Protein AF-0000000084973400 (afdb_homodimer)

Secondary structure (DSSP, 8-state):
--HHHHHHHHTTS-EE-EEEEEEETTEEEEEEE--EEEEETTTTEEEEEEETT-HHHHHHHHH-EEEEEEPBTT-HHHHHHHTTSS-S-----EEETTEEE-TT-SEEEEEEEEEEEEETTEEEEEEEEEEEEE--SPBPEEETTEEE-BPP----/--HHHHHHHHTTS-EE-EEEEEEETTEEEEEEE--EEEEETTTTEEEEEEETT-HHHHHHHHH-EEEEEEPBTT-HHHHHHHTTSS-S-----EEETTEEE-TT-SEEEEEEEEEEEEETTEEEEEEEEEEEEE--SPBPEEETTEEE-BPP----

Nearest PDB structures (foldseek):
  4l82-assembly1_B  TM=9.493E-01  e=3.340E-17  Rickettsia felis URRWXCal2
  2ed4-assembly1_B  TM=9.462E-01  e=2.649E-16  Thermus thermophilus HB8
  4f07-assembly1_A  TM=9.380E-01  e=3.880E-16  Pseudomonas sp. Y2
  4f07-assembly3_E  TM=9.335E-01  e=5.095E-16  Pseudomonas sp. Y2
  3k87-assembly1_B  TM=9.342E-01  e=3.574E-14  Burkholderia cepacia

pLDDT: mean 96.47, std 8.48, range [35.12, 99.0]

Solvent-accessible surface area (backbone atoms only — not comparable to full-atom values): 16389 Å² total; per-residue (Å²): 134,59,68,63,59,53,52,53,40,57,24,52,49,29,26,26,38,28,38,38,23,25,50,55,97,87,38,79,43,66,34,43,44,58,42,53,39,70,51,22,75,56,57,45,29,32,38,39,56,39,48,69,83,42,74,61,47,60,49,36,70,69,52,41,34,35,18,46,21,28,32,23,54,87,37,58,67,59,43,34,37,37,61,64,74,43,73,97,68,89,77,79,68,44,72,44,90,94,31,45,38,56,75,80,25,28,16,39,37,23,27,36,57,74,47,76,45,82,44,64,44,12,34,37,39,31,24,37,61,76,47,77,47,74,42,90,80,55,42,21,28,39,44,67,90,34,79,45,45,64,39,79,79,74,78,125,135,59,70,63,60,52,52,53,40,57,25,54,49,29,25,25,38,30,38,37,25,26,50,54,98,86,39,80,45,65,35,45,45,58,42,51,38,71,52,21,75,57,59,45,30,32,37,40,57,39,47,71,84,42,74,61,47,61,51,36,68,70,52,40,32,34,18,46,21,27,33,23,53,88,37,57,66,60,43,33,37,37,61,65,74,43,74,97,68,90,78,78,69,43,72,46,91,93,29,44,38,56,74,79,26,29,18,39,36,24,27,35,58,73,47,75,46,80,45,66,45,12,33,38,38,33,24,37,59,76,47,77,48,74,42,92,80,55,41,21,29,38,43,66,88,35,80,46,45,66,39,80,79,73,77,125

InterPro domains:
  IPR002563 Flavin reductase like domain [PF01613] (10-151)
  IPR002563 Flavin reductase like domain [SM00903] (10-149)
  IPR012349 FMN-binding split barrel [G3DSA:2.30.110.10] (1-154)
  IPR050268 NADH-dependent flavin reductase [PTHR30466] (3-152)

Foldseek 3Di:
DDPVVVVQVVLQDKFFKKKKWFDDPRDIAIAIDGQKDWDDVVPTKIKHKAFQPDPVVVRCVVRQKMKIFGAAQPCVVVNCDRNVNDPPDDADWDDDDHGTYHPPGQKMWIWGFDDWDDDPRIIMTMTGTDDMDGDDHWTFMGHSHDTDTDDDDPPD/DDPVVVVQVVLQDKFFKKKKWFDDPRDIAIAIDGQKDWDDVVPTKIKHKAFQPDPVVVRCVVRQKMKIFGAAQPCVVVNCDRNVNDPPDDADWDDDDHGTYHPPGQKMWIWGFDDWDDDPRIIMTMTGTDDMDGDDHWTFMGHSHDTDTDDDDPPD

Organism: NCBI:txid1224748

Structure (mmCIF, N/CA/C/O backbone):
data_AF-0000000084973400-model_v1
#
loop_
_entity.id
_entity.type
_entity.pdbx_description
1 polymer 'FMN reductase (NADH) NtaB'
#
loop_
_atom_site.group_PDB
_atom_site.id
_atom_site.type_symbol
_atom_site.label_atom_id
_atom_site.label_alt_id
_atom_site.label_comp_id
_atom_site.label_asym_id
_atom_site.label_entity_id
_atom_site.label_seq_id
_atom_site.pdbx_PDB_ins_code
_atom_site.Cartn_x
_atom_site.Cartn_y
_atom_site.Cartn_z
_atom_site.occupancy
_atom_site.B_iso_or_equiv
_atom_site.auth_seq_id
_atom_site.auth_comp_id
_atom_site.auth_asym_id
_atom_site.auth_atom_id
_atom_site.pdbx_PDB_model_num
ATOM 1 N N . MET A 1 1 ? 6.07 -19.688 11.094 1 85 1 MET A N 1
ATOM 2 C CA . MET A 1 1 ? 6.867 -18.766 10.281 1 85 1 MET A CA 1
ATOM 3 C C . MET A 1 1 ? 7.48 -17.672 11.148 1 85 1 MET A C 1
ATOM 5 O O . MET A 1 1 ? 6.828 -17.141 12.055 1 85 1 MET A O 1
ATOM 9 N N . ASP A 1 2 ? 8.688 -17.344 10.906 1 91.81 2 ASP A N 1
ATOM 10 C CA . ASP A 1 2 ? 9.484 -16.391 11.672 1 91.81 2 ASP A CA 1
ATOM 11 C C . ASP A 1 2 ? 9.055 -14.953 11.367 1 91.81 2 ASP A C 1
ATOM 13 O O . ASP A 1 2 ? 8.781 -14.609 10.219 1 91.81 2 ASP A O 1
ATOM 17 N N . ASP A 1 3 ? 8.875 -14.109 12.477 1 96.69 3 ASP A N 1
ATOM 18 C CA . ASP A 1 3 ? 8.492 -12.703 12.32 1 96.69 3 ASP A CA 1
ATOM 19 C C . ASP A 1 3 ? 9.484 -11.961 11.43 1 96.69 3 ASP A C 1
ATOM 21 O O . ASP A 1 3 ? 9.086 -11.109 10.633 1 96.69 3 ASP A O 1
ATOM 25 N N . ARG A 1 4 ? 10.68 -12.266 11.555 1 97.19 4 ARG A N 1
ATOM 26 C CA . ARG A 1 4 ? 11.719 -11.586 10.789 1 97.19 4 ARG A CA 1
ATOM 27 C C . ARG A 1 4 ? 11.586 -11.875 9.305 1 97.19 4 ARG A C 1
ATOM 29 O O . ARG A 1 4 ? 11.766 -10.984 8.469 1 97.19 4 ARG A O 1
ATOM 36 N N . LEU A 1 5 ? 11.312 -13.148 9 1 98.19 5 LEU A N 1
ATOM 37 C CA . LEU A 1 5 ? 11.133 -13.531 7.605 1 98.19 5 LEU A CA 1
ATOM 38 C C . LEU A 1 5 ? 9.984 -12.75 6.977 1 98.19 5 LEU A C 1
ATOM 40 O O . LEU A 1 5 ? 10.109 -12.258 5.852 1 98.19 5 LEU A O 1
ATOM 44 N N . PHE A 1 6 ? 8.906 -12.594 7.707 1 98.69 6 PHE A N 1
ATOM 45 C CA . PHE A 1 6 ? 7.75 -11.844 7.227 1 98.69 6 PHE A CA 1
ATOM 46 C C . PHE A 1 6 ? 8.109 -10.383 7.008 1 98.69 6 PHE A C 1
ATOM 48 O O . PHE A 1 6 ? 7.828 -9.82 5.945 1 98.69 6 PHE A O 1
ATOM 55 N N . ARG A 1 7 ? 8.781 -9.797 7.953 1 98.38 7 ARG A N 1
ATOM 56 C CA . ARG A 1 7 ? 9.156 -8.391 7.863 1 98.38 7 ARG A CA 1
ATOM 57 C C . ARG A 1 7 ? 10.117 -8.148 6.703 1 98.38 7 ARG A C 1
ATOM 59 O O . ARG A 1 7 ? 9.992 -7.152 5.984 1 98.38 7 ARG A O 1
ATOM 66 N N . ASP A 1 8 ? 11.055 -9.086 6.559 1 98.44 8 ASP A N 1
ATOM 67 C CA . ASP A 1 8 ? 12.016 -8.969 5.465 1 98.44 8 ASP A CA 1
ATOM 68 C C . ASP A 1 8 ? 11.32 -9.055 4.109 1 98.44 8 ASP A C 1
ATOM 70 O O . ASP A 1 8 ? 11.648 -8.305 3.188 1 98.44 8 ASP A O 1
ATOM 74 N N . ALA A 1 9 ? 10.367 -9.938 3.979 1 98.88 9 ALA A N 1
ATOM 75 C CA . ALA A 1 9 ? 9.633 -10.102 2.727 1 98.88 9 ALA A CA 1
ATOM 76 C C . ALA A 1 9 ? 8.836 -8.852 2.391 1 98.88 9 ALA A C 1
ATOM 78 O O . ALA A 1 9 ? 8.852 -8.383 1.251 1 98.88 9 ALA A O 1
ATOM 79 N N . MET A 1 10 ? 8.117 -8.336 3.389 1 98.81 10 MET A N 1
ATOM 80 C CA . MET A 1 10 ? 7.328 -7.129 3.158 1 98.81 10 MET A CA 1
ATOM 81 C C . MET A 1 10 ? 8.227 -5.941 2.83 1 98.81 10 MET A C 1
ATOM 83 O O . MET A 1 10 ? 7.848 -5.062 2.057 1 98.81 10 MET A O 1
ATOM 87 N N . GLY A 1 11 ? 9.469 -5.996 3.371 1 98.75 11 GLY A N 1
ATOM 88 C CA . GLY A 1 11 ? 10.445 -4.953 3.08 1 98.75 11 GLY A CA 1
ATOM 89 C C . GLY A 1 11 ? 10.93 -4.977 1.645 1 98.75 11 GLY A C 1
ATOM 90 O O . GLY A 1 11 ? 11.547 -4.02 1.177 1 98.75 11 GLY A O 1
ATOM 91 N N . LYS A 1 12 ? 10.664 -6.016 0.944 1 98.81 12 LYS A N 1
ATOM 92 C CA . LYS A 1 12 ? 11.055 -6.105 -0.46 1 98.81 12 LYS A CA 1
ATOM 93 C C . LYS A 1 12 ? 10.062 -5.371 -1.355 1 98.81 12 LYS A C 1
ATOM 95 O O . LYS A 1 12 ? 10.328 -5.145 -2.537 1 98.81 12 LYS A O 1
ATOM 100 N N . PHE A 1 13 ? 8.906 -5.035 -0.828 1 98.88 13 PHE A N 1
ATOM 101 C CA . PHE A 1 13 ? 7.965 -4.152 -1.514 1 98.88 13 PHE A CA 1
ATOM 102 C C . PHE A 1 13 ? 8.273 -2.693 -1.21 1 98.88 13 PHE A C 1
ATOM 104 O O . PHE A 1 13 ? 7.828 -2.154 -0.196 1 98.88 13 PHE A O 1
ATOM 111 N N . ALA A 1 14 ? 8.953 -2.066 -2.088 1 98.75 14 ALA A N 1
ATOM 112 C CA . ALA A 1 14 ? 9.32 -0.667 -1.898 1 98.75 14 ALA A CA 1
ATOM 113 C C . ALA A 1 14 ? 8.086 0.23 -1.882 1 98.75 14 ALA A C 1
ATOM 115 O O . ALA A 1 14 ? 7.148 0.019 -2.654 1 98.75 14 ALA A O 1
ATOM 116 N N . THR A 1 15 ? 8.18 1.213 -1.071 1 98.88 15 THR A N 1
ATOM 117 C CA . THR A 1 15 ? 7.078 2.168 -1.011 1 98.88 15 THR A CA 1
ATOM 118 C C . THR A 1 15 ? 7.605 3.596 -0.89 1 98.88 15 THR A C 1
ATOM 120 O O . THR A 1 15 ? 8.773 3.805 -0.544 1 98.88 15 THR A O 1
ATOM 123 N N . GLY A 1 16 ? 6.703 4.566 -1.187 1 98.88 16 GLY A N 1
ATOM 124 C CA . GLY A 1 16 ? 6.883 5.887 -0.601 1 98.88 16 GLY A CA 1
ATOM 125 C C . GLY A 1 16 ? 6.723 5.898 0.908 1 98.88 16 GLY A C 1
ATOM 126 O O . GLY A 1 16 ? 6.535 4.844 1.524 1 98.88 16 GLY A O 1
ATOM 127 N N . VAL A 1 17 ? 6.891 7.117 1.387 1 98.94 17 VAL A N 1
ATOM 128 C CA . VAL A 1 17 ? 6.715 7.34 2.818 1 98.94 17 VAL A CA 1
ATOM 129 C C . VAL A 1 17 ? 5.637 8.391 3.051 1 98.94 17 VAL A C 1
ATOM 131 O O . VAL A 1 17 ? 5.59 9.414 2.355 1 98.94 17 VAL A O 1
ATOM 134 N N . THR A 1 18 ? 4.742 8.086 4.016 1 99 18 THR A N 1
ATOM 135 C CA . THR A 1 18 ? 3.715 9.07 4.336 1 99 18 THR A CA 1
ATOM 136 C C . THR A 1 18 ? 3.805 9.484 5.801 1 99 18 THR A C 1
ATOM 138 O O . THR A 1 18 ? 4.383 8.773 6.621 1 99 18 THR A O 1
ATOM 141 N N . VAL A 1 19 ? 3.297 10.633 6.086 1 98.94 19 VAL A N 1
ATOM 142 C CA . VAL A 1 19 ? 2.893 11.008 7.438 1 98.94 19 VAL A CA 1
ATOM 143 C C . VAL A 1 19 ? 1.374 11.148 7.5 1 98.94 19 VAL A C 1
ATOM 145 O O . VAL A 1 19 ? 0.777 11.891 6.715 1 98.94 19 VAL A O 1
ATOM 148 N N . ILE A 1 20 ? 0.795 10.398 8.383 1 98.94 20 ILE A N 1
ATOM 149 C CA . ILE A 1 20 ? -0.626 10.516 8.688 1 98.94 20 ILE A CA 1
ATOM 150 C C . ILE A 1 20 ? -0.837 11.562 9.781 1 98.94 20 ILE A C 1
ATOM 152 O O . ILE A 1 20 ? -0.153 11.547 10.805 1 98.94 20 ILE A O 1
ATOM 156 N N . LEU A 1 21 ? -1.698 12.57 9.547 1 98.94 21 LEU A N 1
ATOM 157 C CA . LEU A 1 21 ? -2.031 13.547 10.57 1 98.94 21 LEU A CA 1
ATOM 158 C C . LEU A 1 21 ? -3.516 13.492 10.922 1 98.94 21 LEU A C 1
ATOM 160 O O . LEU A 1 21 ? -4.344 13.164 10.062 1 98.94 21 LEU A O 1
ATOM 164 N N . THR A 1 22 ? -3.812 13.727 12.07 1 98.88 22 THR A N 1
ATOM 165 C CA . THR A 1 22 ? -5.152 14.031 12.555 1 98.88 22 THR A CA 1
ATOM 166 C C . THR A 1 22 ? -5.109 15.141 13.602 1 98.88 22 THR A C 1
ATOM 168 O O . THR A 1 22 ? -4.047 15.703 13.875 1 98.88 22 THR A O 1
ATOM 171 N N . GLU A 1 23 ? -6.281 15.547 14.047 1 98.56 23 GLU A N 1
ATOM 172 C CA . GLU A 1 23 ? -6.355 16.625 15.023 1 98.56 23 GLU A CA 1
ATOM 173 C C . GLU A 1 23 ? -7.375 16.297 16.125 1 98.56 23 GLU A C 1
ATOM 175 O O . GLU A 1 23 ? -8.5 15.898 15.828 1 98.56 23 GLU A O 1
ATOM 180 N N . THR A 1 24 ? -6.945 16.391 17.312 1 97.31 24 THR A N 1
ATOM 181 C CA . THR A 1 24 ? -7.824 16.25 18.469 1 97.31 24 THR A CA 1
ATOM 182 C C . THR A 1 24 ? -7.684 17.453 19.406 1 97.31 24 THR A C 1
ATOM 184 O O . THR A 1 24 ? -6.566 17.844 19.75 1 97.31 24 THR A O 1
ATOM 187 N N . GLU A 1 25 ? -8.836 18.047 19.781 1 95.5 25 GLU A N 1
ATOM 188 C CA . GLU A 1 25 ? -8.859 19.188 20.688 1 95.5 25 GLU A CA 1
ATOM 189 C C . GLU A 1 25 ? -7.93 20.297 20.219 1 95.5 25 GLU A C 1
ATOM 191 O O . GLU A 1 25 ? -7.16 20.859 21 1 95.5 25 GLU A O 1
ATOM 196 N N . GLY A 1 26 ? -7.848 20.406 18.953 1 95.06 26 GLY A N 1
ATOM 197 C CA . GLY A 1 26 ? -7.113 21.5 18.344 1 95.06 26 GLY A CA 1
ATOM 198 C C . GLY A 1 26 ? -5.629 21.219 18.188 1 95.06 26 GLY A C 1
ATOM 199 O O . GLY A 1 26 ? -4.875 22.062 17.719 1 95.06 26 GLY A O 1
ATOM 200 N N . GLU A 1 27 ? -5.254 20.047 18.531 1 96.25 27 GLU A N 1
ATOM 201 C CA . GLU A 1 27 ? -3.836 19.688 18.484 1 96.25 27 GLU A CA 1
ATOM 202 C C . GLU A 1 27 ? -3.562 18.672 17.375 1 96.25 27 GLU A C 1
ATOM 204 O O . GLU A 1 27 ? -4.172 17.594 17.359 1 96.25 27 GLU A O 1
ATOM 209 N N . PRO A 1 28 ? -2.604 19 16.516 1 98.06 28 PRO A N 1
ATOM 210 C CA . PRO A 1 28 ? -2.227 18.016 15.5 1 98.06 28 PRO A CA 1
ATOM 211 C C . PRO A 1 28 ? -1.432 16.844 16.078 1 98.06 28 PRO A C 1
ATOM 213 O O . PRO A 1 28 ? -0.616 17.047 16.984 1 98.06 28 PRO A O 1
ATOM 216 N N . HIS A 1 29 ? -1.749 15.695 15.609 1 98.06 29 HIS A N 1
ATOM 217 C CA . HIS A 1 29 ? -1.016 14.469 15.898 1 98.06 29 HIS A CA 1
ATOM 218 C C . HIS A 1 29 ? -0.593 13.766 14.609 1 98.06 29 HIS A C 1
ATOM 220 O O . HIS A 1 29 ? -1.331 13.773 13.625 1 98.06 29 HIS A O 1
ATOM 226 N N . GLY A 1 30 ? 0.638 13.148 14.633 1 98.62 30 GLY A N 1
ATOM 227 C CA . GLY A 1 30 ? 1.131 12.547 13.398 1 98.62 30 GLY A CA 1
ATOM 228 C C . GLY A 1 30 ? 1.832 11.219 13.633 1 98.62 30 GLY A C 1
ATOM 229 O O . GLY A 1 30 ? 2.223 10.906 14.758 1 98.62 30 GLY A O 1
ATOM 230 N N . MET A 1 31 ? 1.959 10.484 12.555 1 98.69 31 MET A N 1
ATOM 231 C CA . MET A 1 31 ? 2.648 9.195 12.531 1 98.69 31 MET A CA 1
ATOM 232 C C . MET A 1 31 ? 3.199 8.891 11.148 1 98.69 31 MET A C 1
ATOM 234 O O . MET A 1 31 ? 2.477 8.992 10.148 1 98.69 31 MET A O 1
ATOM 238 N N . THR A 1 32 ? 4.457 8.578 11.07 1 98.88 32 THR A N 1
ATOM 239 C CA . THR A 1 32 ? 5.023 8.078 9.82 1 98.88 32 THR A CA 1
ATOM 240 C C . THR A 1 32 ? 4.527 6.66 9.539 1 98.88 32 THR A C 1
ATOM 242 O O . THR A 1 32 ? 4.469 5.824 10.445 1 98.88 32 THR A O 1
ATOM 245 N N . ALA A 1 33 ? 4.082 6.457 8.344 1 98.69 33 ALA A N 1
ATOM 246 C CA . ALA A 1 33 ? 3.576 5.148 7.934 1 98.69 33 ALA A CA 1
ATOM 247 C C . ALA A 1 33 ? 3.783 4.918 6.441 1 98.69 33 ALA A C 1
ATOM 249 O O . ALA A 1 33 ? 3.783 5.871 5.656 1 98.69 33 ALA A O 1
ATOM 250 N N . ASN A 1 34 ? 3.99 3.705 6.074 1 98.44 34 ASN A N 1
ATOM 251 C CA . ASN A 1 34 ? 3.988 3.398 4.648 1 98.44 34 ASN A CA 1
ATOM 252 C C . ASN A 1 34 ? 2.951 2.334 4.305 1 98.44 34 ASN A C 1
ATOM 254 O O . ASN A 1 34 ? 2.848 1.909 3.152 1 98.44 34 ASN A O 1
ATOM 258 N N . ALA A 1 35 ? 2.252 1.858 5.305 1 98.75 35 ALA A N 1
ATOM 259 C CA . ALA A 1 35 ? 1.085 1.019 5.051 1 98.75 35 ALA A CA 1
ATOM 260 C C . ALA A 1 35 ? -0.088 1.85 4.543 1 98.75 35 ALA A C 1
ATOM 262 O O . ALA A 1 35 ? -0.942 2.275 5.32 1 98.75 35 ALA A O 1
ATOM 263 N N . PHE A 1 36 ? -0.084 2.096 3.25 1 98.94 36 PHE A N 1
ATOM 264 C CA . PHE A 1 36 ? -1.017 2.982 2.564 1 98.94 36 PHE A CA 1
ATOM 265 C C . PHE A 1 36 ? -1.249 2.52 1.131 1 98.94 36 PHE A C 1
ATOM 267 O 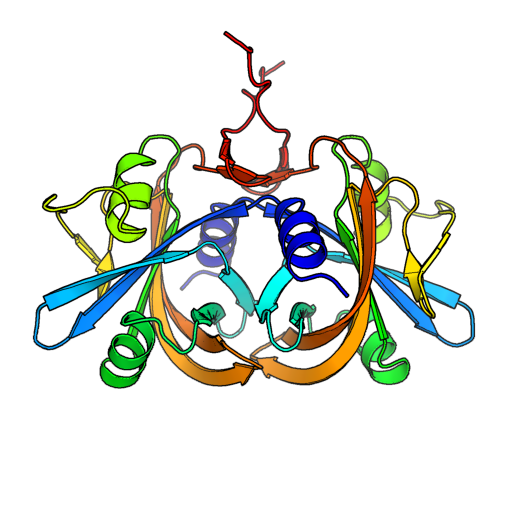O . PHE A 1 36 ? -0.322 2.055 0.465 1 98.94 36 PHE A O 1
ATOM 274 N N . MET A 1 37 ? -2.473 2.598 0.701 1 98.81 37 MET A N 1
ATOM 275 C CA . MET A 1 37 ? -2.754 2.434 -0.722 1 98.81 37 MET A CA 1
ATOM 276 C C . MET A 1 37 ? -4.094 3.061 -1.087 1 98.81 37 MET A C 1
ATOM 278 O O . MET A 1 37 ? -4.93 3.307 -0.213 1 98.81 37 MET A O 1
ATOM 282 N N . SER A 1 38 ? -4.219 3.408 -2.344 1 98.81 38 SER A N 1
ATOM 283 C CA . SER A 1 38 ? -5.543 3.742 -2.861 1 98.81 38 SER A CA 1
ATOM 284 C C . SER A 1 38 ? -6.441 2.51 -2.912 1 98.81 38 SER A C 1
ATOM 286 O O . SER A 1 38 ? -5.953 1.385 -3.033 1 98.81 38 SER A O 1
ATOM 288 N N . VAL A 1 39 ? -7.754 2.703 -2.797 1 98.75 39 VAL A N 1
ATOM 289 C CA . VAL A 1 39 ? -8.688 1.582 -2.74 1 98.75 39 VAL A CA 1
ATOM 290 C C . VAL A 1 39 ? -9.664 1.659 -3.912 1 98.75 39 VAL A C 1
ATOM 292 O O . VAL A 1 39 ? -9.812 0.695 -4.668 1 98.75 39 VAL A O 1
ATOM 295 N N . SER A 1 40 ? -10.297 2.822 -4.074 1 98.75 40 SER A N 1
ATOM 296 C CA . SER A 1 40 ? -11.398 2.969 -5.027 1 98.75 40 SER A CA 1
ATOM 297 C C . SER A 1 40 ? -11.352 4.328 -5.715 1 98.75 40 SER A C 1
ATOM 299 O O . SER A 1 40 ? -10.859 5.301 -5.148 1 98.75 40 SER A O 1
ATOM 301 N N . LEU A 1 41 ? -11.922 4.367 -6.91 1 98.38 41 LEU A N 1
ATOM 302 C CA . LEU A 1 41 ? -12.094 5.621 -7.637 1 98.38 41 LEU A CA 1
ATOM 303 C C . LEU A 1 41 ? -13.5 6.184 -7.43 1 98.38 41 LEU A C 1
ATOM 305 O O . LEU A 1 41 ? -13.68 7.398 -7.355 1 98.38 41 LEU A O 1
ATOM 309 N N . THR A 1 42 ? -14.453 5.199 -7.34 1 97.81 42 THR A N 1
ATOM 310 C CA . THR A 1 42 ? -15.844 5.609 -7.133 1 97.81 42 THR A CA 1
ATOM 311 C C . THR A 1 42 ? -16.453 4.848 -5.961 1 97.81 42 THR A C 1
ATOM 313 O O . THR A 1 42 ? -16.891 3.703 -6.113 1 97.81 42 THR A O 1
ATOM 316 N N . PRO A 1 43 ? -16.641 5.594 -4.844 1 98.38 43 PRO A N 1
ATOM 317 C CA . PRO A 1 43 ? -16.047 6.898 -4.52 1 98.38 43 PRO A CA 1
ATOM 318 C C . PRO A 1 43 ? -14.531 6.832 -4.352 1 98.38 43 PRO A C 1
ATOM 320 O O . PRO A 1 43 ? -13.945 5.754 -4.453 1 98.38 43 PRO A O 1
ATOM 323 N N . LYS A 1 44 ? -13.891 7.969 -4.191 1 98.88 44 LYS A N 1
ATOM 324 C CA . LYS A 1 44 ? -12.453 8.039 -3.973 1 98.88 44 LYS A CA 1
ATOM 325 C C . LYS A 1 44 ? -12.094 7.625 -2.547 1 98.88 44 LYS A C 1
ATOM 327 O O . LYS A 1 44 ? -12.398 8.344 -1.593 1 98.88 44 LYS A O 1
ATOM 332 N N . LEU A 1 45 ? -11.453 6.449 -2.438 1 98.94 45 LEU A N 1
ATOM 333 C CA . LEU A 1 45 ? -11.125 5.875 -1.135 1 98.94 45 LEU A CA 1
ATOM 334 C C . LEU A 1 45 ? -9.648 5.523 -1.048 1 98.94 45 LEU A C 1
ATOM 336 O O . LEU A 1 45 ? -9.055 5.059 -2.025 1 98.94 45 LEU A O 1
ATOM 340 N N . VAL A 1 46 ? -9.109 5.719 0.135 1 98.94 46 VAL A N 1
ATOM 341 C CA . VAL A 1 46 ? -7.781 5.223 0.497 1 98.94 46 VAL A CA 1
ATOM 342 C C . VAL A 1 46 ? -7.871 4.406 1.785 1 98.94 46 VAL A C 1
ATOM 344 O O . VAL A 1 46 ? -8.906 4.398 2.453 1 98.94 46 VAL A O 1
ATOM 347 N N . VAL A 1 47 ? -6.777 3.68 2.082 1 99 47 VAL A N 1
ATOM 348 C CA . VAL A 1 47 ? -6.734 2.928 3.33 1 99 47 VAL A CA 1
ATOM 349 C C . VAL A 1 47 ? -5.363 3.08 3.98 1 99 47 VAL A C 1
ATOM 351 O O . VAL A 1 47 ? -4.34 3.115 3.287 1 99 47 VAL A O 1
ATOM 354 N N . ILE A 1 48 ? -5.379 3.227 5.27 1 98.94 48 ILE A N 1
ATOM 355 C CA . ILE A 1 48 ? -4.184 3.162 6.102 1 98.94 48 ILE A CA 1
ATOM 356 C C . ILE A 1 48 ? -4.336 2.047 7.133 1 98.94 48 ILE A C 1
ATOM 358 O O . ILE A 1 48 ? -5.453 1.623 7.441 1 98.94 48 ILE A O 1
ATOM 362 N N . SER A 1 49 ? -3.219 1.557 7.578 1 98.94 49 SER A N 1
ATOM 363 C CA . SER A 1 49 ? -3.18 0.51 8.594 1 98.94 49 SER A CA 1
ATOM 364 C C . SER A 1 49 ? -2.426 0.973 9.836 1 98.94 49 SER A C 1
ATOM 366 O O . SER A 1 49 ? -1.258 1.359 9.75 1 98.94 49 SER A O 1
ATOM 368 N N . ILE A 1 50 ? -3.121 0.908 10.992 1 98.88 50 ILE A N 1
ATOM 369 C CA . ILE A 1 50 ? -2.562 1.44 12.227 1 98.88 50 ILE A CA 1
ATOM 370 C C . ILE A 1 50 ? -2.434 0.322 13.258 1 98.88 50 ILE A C 1
ATOM 372 O O . ILE A 1 50 ? -3.4 -0.392 13.531 1 98.88 50 ILE A O 1
ATOM 376 N N . LYS A 1 51 ? -1.274 0.176 13.789 1 98.75 51 LYS A N 1
ATOM 377 C CA . LYS A 1 51 ? -1.021 -0.84 14.805 1 98.75 51 LYS A CA 1
ATOM 378 C C . LYS A 1 51 ? -1.899 -0.621 16.031 1 98.75 51 LYS A C 1
ATOM 380 O O . LYS A 1 51 ? -2.119 0.518 16.453 1 98.75 51 LYS A O 1
ATOM 385 N N . GLU A 1 52 ? -2.277 -1.657 16.688 1 98.12 52 GLU A N 1
ATOM 386 C CA . GLU A 1 52 ? -3.264 -1.623 17.766 1 98.12 52 GLU A CA 1
ATOM 387 C C . GLU A 1 52 ? -2.738 -0.847 18.969 1 98.12 52 GLU A C 1
ATOM 389 O O . GLU A 1 52 ? -3.518 -0.279 19.75 1 98.12 52 GLU A O 1
ATOM 394 N N . ASN A 1 53 ? -1.457 -0.763 19.188 1 97.5 53 ASN A N 1
ATOM 395 C CA . ASN A 1 53 ? -0.91 -0.087 20.344 1 97.5 53 ASN A CA 1
ATOM 396 C C . ASN A 1 53 ? -0.373 1.297 20 1 97.5 53 ASN A C 1
ATOM 398 O O . ASN A 1 53 ? 0.227 1.967 20.844 1 97.5 53 ASN A O 1
ATOM 402 N N . ALA A 1 54 ? -0.583 1.692 18.781 1 98.19 54 ALA A N 1
ATOM 403 C CA . ALA A 1 54 ? -0.151 3.029 18.375 1 98.19 54 ALA A CA 1
ATOM 404 C C . ALA A 1 54 ? -1.06 4.102 18.984 1 98.19 54 ALA A C 1
ATOM 406 O O . ALA A 1 54 ? -2.283 3.947 19 1 98.19 54 ALA A O 1
ATOM 407 N N . ARG A 1 55 ? -0.51 5.195 19.438 1 97.19 55 ARG A N 1
ATOM 408 C CA . ARG A 1 55 ? -1.268 6.32 19.984 1 97.19 55 ARG A CA 1
ATOM 409 C C . ARG A 1 55 ? -2.227 6.887 18.938 1 97.19 55 ARG A C 1
ATOM 411 O O . ARG A 1 55 ? -3.307 7.375 19.281 1 97.19 55 ARG A O 1
ATOM 418 N N . MET A 1 56 ? -1.863 6.801 17.734 1 98.5 56 MET A N 1
ATOM 419 C CA . MET A 1 56 ? -2.619 7.367 16.625 1 98.5 56 MET A CA 1
ATOM 420 C C . MET A 1 56 ? -3.982 6.699 16.5 1 98.5 56 MET A C 1
ATOM 422 O O . MET A 1 56 ? -4.938 7.309 16.016 1 98.5 56 MET A O 1
ATOM 426 N N . LEU A 1 57 ? -4.062 5.461 16.906 1 98.81 57 LEU A N 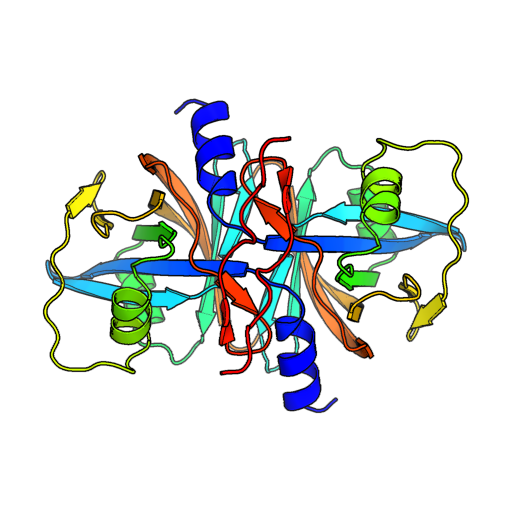1
ATOM 427 C CA . LEU A 1 57 ? -5.297 4.703 16.734 1 98.81 57 LEU A CA 1
ATOM 428 C C . LEU A 1 57 ? -6.465 5.418 17.391 1 98.81 57 LEU A C 1
ATOM 430 O O . LEU A 1 57 ? -7.457 5.738 16.734 1 98.81 57 LEU A O 1
ATOM 434 N N . ALA A 1 58 ? -6.336 5.75 18.656 1 98.62 58 ALA A N 1
ATOM 435 C CA . ALA A 1 58 ? -7.406 6.395 19.406 1 98.62 58 ALA A CA 1
ATOM 436 C C . ALA A 1 58 ? -7.699 7.789 18.859 1 98.62 58 ALA A C 1
ATOM 438 O O . ALA A 1 58 ? -8.852 8.234 18.875 1 98.62 58 ALA A O 1
ATOM 439 N N . LYS A 1 59 ? -6.68 8.477 18.406 1 98.75 59 LYS A N 1
ATOM 440 C CA . LYS A 1 59 ? -6.836 9.828 17.891 1 98.75 59 LYS A CA 1
ATOM 441 C C . LYS A 1 59 ? -7.691 9.844 16.625 1 98.75 59 LYS A C 1
ATOM 443 O O . LYS A 1 59 ? -8.57 10.695 16.469 1 98.75 59 LYS A O 1
ATOM 448 N N . ILE A 1 60 ? -7.484 8.898 15.727 1 98.88 60 ILE A N 1
ATOM 449 C CA . ILE A 1 60 ? -8.266 8.812 14.492 1 98.88 60 ILE A CA 1
ATOM 450 C C . ILE A 1 60 ? -9.688 8.352 14.812 1 98.88 60 ILE A C 1
ATOM 452 O O . ILE A 1 60 ? -10.648 8.836 14.219 1 98.88 60 ILE A O 1
ATOM 456 N N . GLN A 1 61 ? -9.773 7.43 15.727 1 98.75 61 GLN A N 1
ATOM 457 C CA . GLN A 1 61 ? -11.094 6.953 16.125 1 98.75 61 GLN A CA 1
ATOM 458 C C . GLN A 1 61 ? -11.93 8.086 16.719 1 98.75 61 GLN A C 1
ATOM 460 O O . GLN A 1 61 ? -13.148 8.125 16.531 1 98.75 61 GLN A O 1
ATOM 465 N N . ASP A 1 62 ? -11.297 8.984 17.391 1 98.31 62 ASP A N 1
ATOM 466 C CA . ASP A 1 62 ? -11.984 10.117 18.016 1 98.31 62 ASP A CA 1
ATOM 467 C C . ASP A 1 62 ? -12.336 11.188 16.984 1 98.31 62 ASP A C 1
ATOM 469 O O . ASP A 1 62 ? -13.477 11.664 16.953 1 98.31 62 ASP A O 1
ATOM 473 N N . SER A 1 63 ? -11.398 11.547 16.156 1 98.5 63 SER A N 1
ATOM 474 C CA . SER A 1 63 ? -11.57 12.664 15.234 1 98.5 63 SER A CA 1
ATOM 475 C C . SER A 1 63 ? -12.375 12.258 14.008 1 98.5 63 SER A C 1
ATOM 477 O O . SER A 1 63 ? -13.023 13.094 13.375 1 98.5 63 SER A O 1
ATOM 479 N N . LYS A 1 64 ? -12.227 11.055 13.562 1 98.75 64 LYS A N 1
ATOM 480 C CA . LYS A 1 64 ? -12.867 10.461 12.391 1 98.75 64 LYS A CA 1
ATOM 481 C C . LYS A 1 64 ? -12.359 11.109 11.109 1 98.75 64 LYS A C 1
ATOM 483 O O . LYS A 1 64 ? -13.023 11.047 10.07 1 98.75 64 LYS A O 1
ATOM 488 N N . LYS A 1 65 ? -11.234 11.773 11.211 1 98.81 65 LYS A N 1
ATOM 489 C CA . LYS A 1 65 ? -10.594 12.414 10.062 1 98.81 65 LYS A CA 1
ATOM 490 C C . LYS A 1 65 ? -9.078 12.227 10.109 1 98.81 65 LYS A C 1
ATOM 492 O O . LYS A 1 65 ? -8.5 12.086 11.188 1 98.81 65 LYS A O 1
ATOM 497 N N . PHE A 1 66 ? -8.484 12.242 8.992 1 98.94 66 PHE A N 1
ATOM 498 C CA . PHE A 1 66 ? -7.031 12.219 8.906 1 98.94 66 PHE A CA 1
ATOM 499 C C . PHE A 1 66 ? -6.562 12.719 7.547 1 98.94 66 PHE A C 1
ATOM 501 O O . PHE A 1 66 ? -7.355 12.836 6.609 1 98.94 66 PHE A O 1
ATOM 508 N N . SER A 1 67 ? -5.348 13.109 7.477 1 99 67 SER A N 1
ATOM 509 C CA . SER A 1 67 ? -4.699 13.359 6.195 1 99 67 SER A CA 1
ATOM 510 C C . SER A 1 67 ? -3.562 12.375 5.945 1 99 67 SER A C 1
ATOM 512 O O . SER A 1 67 ? -2.973 11.852 6.895 1 99 67 SER A O 1
ATOM 514 N N . VAL A 1 68 ? -3.338 12.102 4.734 1 99 68 VAL A N 1
ATOM 515 C CA . VAL A 1 68 ? -2.15 11.391 4.27 1 99 68 VAL A CA 1
ATOM 516 C C . VAL A 1 68 ? -1.229 12.352 3.525 1 99 68 VAL A C 1
ATOM 518 O O . VAL A 1 68 ? -1.646 13 2.562 1 99 68 VAL A O 1
ATOM 521 N N . ASN A 1 69 ? -0.054 12.5 3.965 1 99 69 ASN A N 1
ATOM 522 C CA . ASN A 1 69 ? 0.954 13.359 3.348 1 99 69 ASN A CA 1
ATOM 523 C C . ASN A 1 69 ? 2.107 12.539 2.771 1 99 69 ASN A C 1
ATOM 525 O O . ASN A 1 69 ? 2.902 11.969 3.52 1 99 69 ASN A O 1
ATOM 529 N N . ILE A 1 70 ? 2.162 12.438 1.442 1 99 70 ILE A N 1
ATOM 530 C CA . ILE A 1 70 ? 3.213 11.688 0.761 1 99 70 ILE A CA 1
ATOM 531 C C . ILE A 1 70 ? 4.484 12.531 0.692 1 99 70 ILE A C 1
ATOM 533 O O . ILE A 1 70 ? 4.5 13.594 0.062 1 99 70 ILE A O 1
ATOM 537 N N . LEU A 1 71 ? 5.555 12.062 1.252 1 98.94 71 LEU A N 1
ATOM 538 C CA . LEU A 1 71 ? 6.727 12.891 1.517 1 98.94 71 LEU A CA 1
ATOM 539 C C . LEU A 1 71 ? 7.633 12.961 0.292 1 98.94 71 LEU A C 1
ATOM 541 O O . LEU A 1 71 ? 7.793 11.969 -0.423 1 98.94 71 LEU A O 1
ATOM 545 N N . ALA A 1 72 ? 8.234 14.094 0.159 1 98.88 72 ALA A N 1
ATOM 546 C CA . ALA A 1 72 ? 9.234 14.312 -0.882 1 98.88 72 ALA A CA 1
ATOM 547 C C . ALA A 1 72 ? 10.609 13.836 -0.428 1 98.88 72 ALA A C 1
ATOM 549 O O . ALA A 1 72 ? 10.836 13.609 0.762 1 98.88 72 ALA A O 1
ATOM 550 N N . GLU A 1 73 ? 11.484 13.695 -1.391 1 98.25 73 GLU A N 1
ATOM 551 C CA . GLU A 1 73 ? 12.805 13.133 -1.138 1 98.25 73 GLU A CA 1
ATOM 552 C C . GLU A 1 73 ? 13.57 13.961 -0.106 1 98.25 73 GLU A C 1
ATOM 554 O O . GLU A 1 73 ? 14.438 13.43 0.597 1 98.25 73 GLU A O 1
ATOM 559 N N . ASN A 1 74 ? 13.266 15.258 0.07 1 98.06 74 ASN A N 1
ATOM 560 C CA . ASN A 1 74 ? 14 16.141 0.98 1 98.06 74 ASN A CA 1
ATOM 561 C C . ASN A 1 74 ? 13.344 16.188 2.357 1 98.06 74 ASN A C 1
ATOM 563 O O . ASN A 1 74 ? 13.688 17.031 3.184 1 98.06 74 ASN A O 1
ATOM 567 N N . GLN A 1 75 ? 12.453 15.281 2.643 1 98.44 75 GLN A N 1
ATOM 568 C CA . GLN A 1 75 ? 11.703 15.359 3.893 1 98.44 75 GLN A CA 1
ATOM 569 C C . GLN A 1 75 ? 11.977 14.141 4.773 1 98.44 75 GLN A C 1
ATOM 571 O O . GLN A 1 75 ? 11.078 13.672 5.48 1 98.44 75 GLN A O 1
ATOM 576 N N . GLU A 1 76 ? 13.102 13.555 4.645 1 98.5 76 GLU A N 1
ATOM 577 C CA . GLU A 1 76 ? 13.484 12.438 5.5 1 98.5 76 GLU A CA 1
ATOM 578 C C . GLU A 1 76 ? 13.398 12.82 6.977 1 98.5 76 GLU A C 1
ATOM 580 O O . GLU A 1 76 ? 12.969 12.016 7.809 1 98.5 76 GLU A O 1
ATOM 585 N N . ASP A 1 77 ? 13.812 14.078 7.344 1 98.12 77 ASP A N 1
ATOM 586 C CA . ASP A 1 77 ? 13.758 14.547 8.727 1 98.12 77 ASP A CA 1
ATOM 587 C C . ASP A 1 77 ? 12.32 14.547 9.25 1 98.12 77 ASP A C 1
ATOM 589 O O . ASP A 1 77 ? 12.07 14.18 10.398 1 98.12 77 ASP A O 1
ATOM 593 N N . ILE A 1 78 ? 11.367 14.953 8.422 1 98.69 78 ILE A N 1
ATOM 594 C CA . ILE A 1 78 ? 9.961 14.938 8.797 1 98.69 78 ILE A CA 1
ATOM 595 C C . ILE A 1 78 ? 9.516 13.508 9.102 1 98.69 78 ILE A C 1
ATOM 597 O O . ILE A 1 78 ? 8.828 13.266 10.094 1 98.69 78 ILE A O 1
ATOM 601 N N . SER A 1 79 ? 9.961 12.57 8.242 1 98.81 79 SER A N 1
ATOM 602 C CA . SER A 1 79 ? 9.648 11.164 8.484 1 98.81 79 SER A CA 1
ATOM 603 C C . SER A 1 79 ? 10.188 10.703 9.836 1 98.81 79 SER A C 1
ATOM 605 O O . SER A 1 79 ? 9.469 10.07 10.617 1 98.81 79 SER A O 1
ATOM 607 N N . LYS A 1 80 ? 11.398 11.07 10.109 1 98.56 80 LYS A N 1
ATOM 608 C CA . LYS A 1 80 ? 12.055 10.633 11.344 1 98.56 80 LYS A CA 1
ATOM 609 C C . LYS A 1 80 ? 11.383 11.25 12.57 1 98.56 80 LYS A C 1
ATOM 611 O O . LYS A 1 80 ? 11.305 10.617 13.625 1 98.56 80 LYS A O 1
ATOM 616 N N . ILE A 1 81 ? 10.898 12.477 12.508 1 98.5 81 ILE A N 1
ATOM 617 C CA . ILE A 1 81 ? 10.203 13.148 13.602 1 98.5 81 ILE A CA 1
ATOM 618 C C . ILE A 1 81 ? 8.938 12.375 13.961 1 98.5 81 ILE A C 1
ATOM 620 O O . ILE A 1 81 ? 8.734 12.008 15.117 1 98.5 81 ILE A O 1
ATOM 624 N N . PHE A 1 82 ? 8.188 11.992 12.977 1 98.44 82 PHE A N 1
ATOM 625 C CA . PHE A 1 82 ? 6.887 11.391 13.25 1 98.44 82 PHE A CA 1
ATOM 626 C C . PHE A 1 82 ? 7.016 9.883 13.43 1 98.44 82 PHE A C 1
ATOM 628 O O . PHE A 1 82 ? 6.043 9.211 13.781 1 98.44 82 PHE A O 1
ATOM 635 N N . ALA A 1 83 ? 8.234 9.375 13.164 1 97.81 83 ALA A N 1
ATOM 636 C CA . ALA A 1 83 ? 8.547 8 13.539 1 97.81 83 ALA A CA 1
ATOM 637 C C . ALA A 1 83 ? 9.078 7.934 14.969 1 97.81 83 ALA A C 1
ATOM 639 O O . ALA A 1 83 ? 9.359 6.848 15.484 1 97.81 83 ALA A O 1
ATOM 640 N N . GLY A 1 84 ? 9.219 9.102 15.594 1 96.81 84 GLY A N 1
ATOM 641 C CA . GLY A 1 84 ? 9.695 9.172 16.969 1 96.81 84 GLY A CA 1
ATOM 642 C C . GLY A 1 84 ? 11.203 9.07 17.078 1 96.81 84 GLY A C 1
ATOM 643 O O . GLY A 1 84 ? 11.742 8.922 18.172 1 96.81 84 GLY A O 1
ATOM 644 N N . GLN A 1 85 ? 11.867 9.117 15.953 1 96.12 85 GLN A N 1
ATOM 645 C CA . GLN A 1 85 ? 13.328 9 15.953 1 96.12 85 GLN A CA 1
ATOM 646 C C . GLN A 1 85 ? 13.984 10.328 16.281 1 96.12 85 GLN A C 1
ATOM 648 O O . GLN A 1 85 ? 15.086 10.359 16.844 1 96.12 85 GLN A O 1
ATOM 653 N N . ILE A 1 86 ? 13.422 11.43 15.836 1 94.31 86 ILE A N 1
ATOM 654 C CA . ILE A 1 86 ? 13.812 12.781 16.203 1 94.31 86 ILE A CA 1
ATOM 655 C C . ILE A 1 86 ? 12.789 13.375 17.172 1 94.31 86 ILE A C 1
ATOM 657 O O . ILE A 1 86 ? 11.594 13.445 16.859 1 94.31 86 ILE A O 1
ATOM 661 N N . LYS A 1 87 ? 13.312 13.844 18.297 1 92.12 87 LYS A N 1
ATOM 662 C CA . LYS A 1 87 ? 12.406 14.336 19.328 1 92.12 87 LYS A CA 1
ATOM 663 C C . LYS A 1 87 ? 12.516 15.844 19.484 1 92.12 87 LYS A C 1
ATOM 665 O O . LYS A 1 87 ? 13.516 16.438 19.062 1 92.12 87 LYS A O 1
ATOM 670 N N . ASP A 1 88 ? 11.461 16.438 20.016 1 87.88 88 ASP A N 1
ATOM 671 C CA . ASP A 1 88 ? 11.438 17.828 20.453 1 87.88 88 ASP A CA 1
ATOM 672 C C . ASP A 1 88 ? 11.656 18.766 19.266 1 87.88 88 ASP A C 1
ATOM 674 O O . ASP A 1 88 ? 12.383 19.766 19.391 1 87.88 88 ASP A O 1
ATOM 678 N N . GLN A 1 89 ? 11.164 18.297 18.078 1 88.19 89 GLN A N 1
ATOM 679 C CA . GLN A 1 89 ? 11.211 19.172 16.922 1 88.19 89 GLN A CA 1
ATOM 680 C C . GLN A 1 89 ? 9.82 19.719 16.594 1 88.19 89 GLN A C 1
ATOM 682 O O . GLN A 1 89 ? 8.836 18.984 16.625 1 88.19 89 GLN A O 1
ATOM 687 N N . GLN A 1 90 ? 9.906 20.984 16.391 1 90 90 GLN A N 1
ATOM 688 C CA . GLN A 1 90 ? 8.648 21.625 16.016 1 90 90 GLN A CA 1
ATOM 689 C C . GLN A 1 90 ? 8.391 21.484 14.516 1 90 90 GLN A C 1
ATOM 691 O O . GLN A 1 90 ? 9.305 21.672 13.703 1 90 90 GLN A O 1
ATOM 696 N N . VAL A 1 91 ? 7.188 21.078 14.219 1 95.25 91 VAL A N 1
ATOM 697 C CA . VAL A 1 91 ? 6.766 20.984 12.828 1 95.25 91 VAL A CA 1
ATOM 698 C C . VAL A 1 91 ? 5.594 21.922 12.57 1 95.25 91 VAL A C 1
ATOM 700 O O . VAL A 1 91 ? 4.668 22.016 13.383 1 95.25 91 VAL A O 1
ATOM 703 N N . SER A 1 92 ? 5.793 22.734 11.477 1 96.69 92 SER A N 1
ATOM 704 C CA .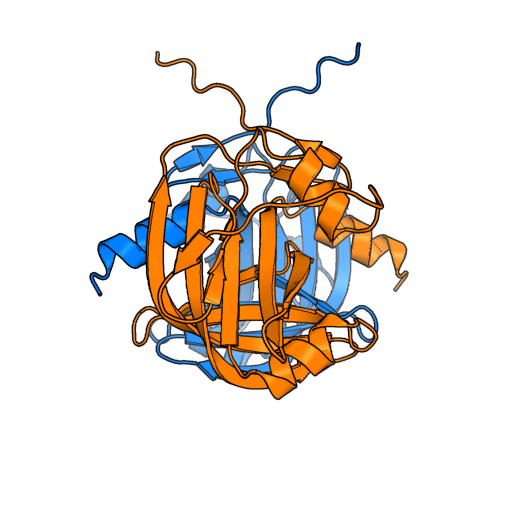 SER A 1 92 ? 4.672 23.562 11.055 1 96.69 92 SER A CA 1
ATOM 705 C C . SER A 1 92 ? 3.682 22.781 10.211 1 96.69 92 SER A C 1
ATOM 707 O O . SER A 1 92 ? 4.074 21.875 9.469 1 96.69 92 SER A O 1
ATOM 709 N N . PHE A 1 93 ? 2.379 23.156 10.344 1 98.56 93 PHE A N 1
ATOM 710 C CA . PHE A 1 93 ? 1.324 22.484 9.586 1 98.56 93 PHE A CA 1
ATOM 711 C C . PHE A 1 93 ? 0.544 23.5 8.75 1 98.56 93 PHE A C 1
ATOM 713 O O . PHE A 1 93 ? 0.385 24.656 9.141 1 98.56 93 PHE A O 1
ATOM 720 N N . GLU A 1 94 ? 0.145 23.109 7.645 1 98.5 94 GLU A N 1
ATOM 721 C CA . GLU A 1 94 ? -0.924 23.734 6.879 1 98.5 94 GLU A CA 1
ATOM 722 C C . GLU A 1 94 ? -2.258 23.031 7.109 1 98.5 94 GLU A C 1
ATOM 724 O O . GLU A 1 94 ? -2.363 22.156 7.961 1 98.5 94 GLU A O 1
ATOM 729 N N . ARG A 1 95 ? -3.244 23.562 6.43 1 98.5 95 ARG A N 1
ATOM 730 C CA . ARG A 1 95 ? -4.551 22.922 6.523 1 98.5 95 ARG A CA 1
ATOM 731 C C . ARG A 1 95 ? -5.117 22.625 5.141 1 98.5 95 ARG A C 1
ATOM 733 O O . ARG A 1 95 ? -4.938 23.406 4.207 1 98.5 95 ARG A O 1
ATOM 740 N N . LEU A 1 96 ? -5.695 21.594 5.008 1 98.62 96 LEU A N 1
ATOM 741 C CA . LEU A 1 96 ? -6.461 21.188 3.834 1 98.62 96 LEU A CA 1
ATOM 742 C C . LEU A 1 96 ? -7.84 20.672 4.234 1 98.62 96 LEU A C 1
ATOM 744 O O . LEU A 1 96 ? -7.949 19.656 4.934 1 98.62 96 LEU A O 1
ATOM 748 N N . ALA A 1 97 ? -8.844 21.375 3.789 1 95.75 97 ALA A N 1
ATOM 749 C CA . ALA A 1 97 ? -10.18 21.156 4.328 1 95.75 97 ALA A CA 1
ATOM 750 C C . ALA A 1 97 ? -10.188 21.25 5.852 1 95.75 97 ALA A C 1
ATOM 752 O O . ALA A 1 97 ? -9.797 22.281 6.41 1 95.75 97 ALA A O 1
ATOM 753 N N . ASP A 1 98 ? -10.445 20.172 6.629 1 95 98 ASP A N 1
ATOM 754 C CA . ASP A 1 98 ? -10.609 20.266 8.078 1 95 98 ASP A CA 1
ATOM 755 C C . ASP A 1 98 ? -9.516 19.484 8.805 1 95 98 ASP A C 1
ATOM 757 O O . ASP A 1 98 ? -9.695 19.094 9.969 1 95 98 ASP A O 1
ATOM 761 N N . VAL A 1 99 ? -8.406 19.281 8.125 1 98.62 99 VAL A N 1
ATOM 762 C CA . VAL A 1 99 ? -7.359 18.5 8.773 1 98.62 99 VAL A CA 1
ATOM 763 C C . VAL A 1 99 ? -6.004 19.172 8.547 1 98.62 99 VAL A C 1
ATOM 765 O O . VAL A 1 99 ? -5.809 19.859 7.547 1 98.62 99 VAL A O 1
ATOM 768 N N . PRO A 1 100 ? -5.051 19 9.461 1 98.88 100 PRO A N 1
ATOM 769 C CA . PRO A 1 100 ? -3.686 19.469 9.219 1 98.88 100 PRO A CA 1
ATOM 770 C C . PRO A 1 100 ? -2.963 18.672 8.141 1 98.88 100 PRO A C 1
ATOM 772 O O . PRO A 1 100 ? -3.268 17.5 7.938 1 98.88 100 PRO A O 1
ATOM 775 N N . VAL A 1 101 ? -1.996 19.328 7.441 1 98.94 101 VAL A N 1
ATOM 776 C CA . VAL A 1 101 ? -1.188 18.672 6.418 1 98.94 101 VAL A CA 1
ATOM 777 C C . VAL A 1 101 ? 0.256 19.156 6.508 1 98.94 101 VAL A C 1
ATOM 779 O O . VAL A 1 101 ? 0.539 20.156 7.1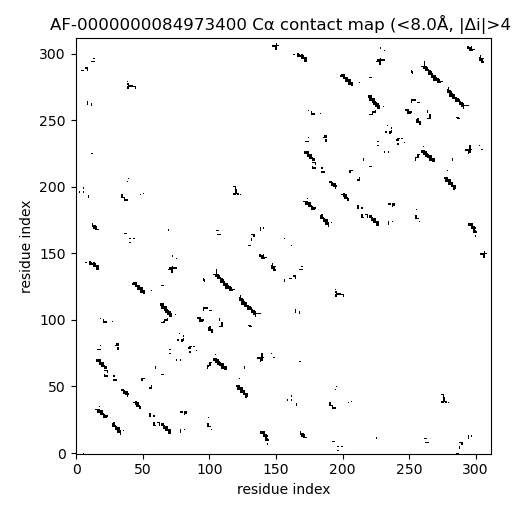8 1 98.94 101 VAL A O 1
ATOM 782 N N . ILE A 1 102 ? 1.156 18.484 5.918 1 98.88 102 ILE A N 1
ATOM 783 C CA . ILE A 1 102 ? 2.58 18.797 5.934 1 98.88 102 ILE A CA 1
ATOM 784 C C . ILE A 1 102 ? 2.932 19.672 4.73 1 98.88 102 ILE A C 1
ATOM 786 O O . ILE A 1 102 ? 2.789 19.234 3.584 1 98.88 102 ILE A O 1
ATOM 790 N N . PRO A 1 103 ? 3.445 20.875 4.957 1 98.69 103 PRO A N 1
ATOM 791 C CA . PRO A 1 103 ? 3.906 21.688 3.824 1 98.69 103 PRO A CA 1
ATOM 792 C C . PRO A 1 103 ? 5.02 21 3.031 1 98.69 103 PRO A C 1
ATOM 794 O O . PRO A 1 103 ? 5.906 20.375 3.619 1 98.69 103 PRO A O 1
ATOM 797 N N . GLY A 1 104 ? 4.895 21.047 1.711 1 98.38 104 GLY A N 1
ATOM 798 C CA . GLY A 1 104 ? 5.98 20.562 0.874 1 98.38 104 GLY A CA 1
ATOM 799 C C . GLY A 1 104 ? 5.836 19.094 0.505 1 98.38 104 GLY A C 1
ATOM 800 O O . GLY A 1 104 ? 6.621 18.562 -0.286 1 98.38 104 GLY A O 1
ATOM 801 N N . ALA A 1 105 ? 4.832 18.422 1.088 1 98.88 105 ALA A N 1
ATOM 802 C CA . ALA A 1 105 ? 4.59 17.047 0.696 1 98.88 105 ALA A CA 1
ATOM 803 C C . ALA A 1 105 ? 4.234 16.938 -0.785 1 98.88 105 ALA A C 1
ATOM 805 O O . ALA A 1 105 ? 3.627 17.859 -1.345 1 98.88 105 ALA A O 1
ATOM 806 N N . LEU A 1 106 ? 4.621 15.867 -1.437 1 98.88 106 LEU A N 1
ATOM 807 C CA . LEU A 1 106 ? 4.332 15.656 -2.852 1 98.88 106 LEU A CA 1
ATOM 808 C C . LEU A 1 106 ? 2.83 15.672 -3.109 1 98.88 106 LEU A C 1
ATOM 810 O O . LEU A 1 106 ? 2.381 16.094 -4.172 1 98.88 106 LEU A O 1
ATOM 814 N N . ALA A 1 107 ? 2.111 15.109 -2.172 1 98.94 107 ALA A N 1
ATOM 815 C CA . ALA A 1 107 ? 0.65 15.133 -2.18 1 98.94 107 ALA A CA 1
ATOM 816 C C . ALA A 1 107 ? 0.096 15.227 -0.76 1 98.94 107 ALA A C 1
ATOM 818 O O . ALA A 1 107 ? 0.666 14.664 0.176 1 98.94 107 ALA A O 1
ATOM 819 N N . GLN A 1 108 ? -0.9 15.969 -0.61 1 98.94 108 GLN A N 1
ATOM 820 C CA . GLN A 1 108 ? -1.716 16.062 0.596 1 98.94 108 GLN A CA 1
ATOM 821 C C . GLN A 1 108 ? -3.143 15.586 0.334 1 98.94 108 GLN A C 1
ATOM 823 O O . GLN A 1 108 ? -3.801 16.062 -0.592 1 98.94 108 GLN A O 1
ATOM 828 N N . VAL A 1 109 ? -3.613 14.656 1.143 1 98.94 109 VAL A N 1
ATOM 829 C CA . VAL A 1 109 ? -4.922 14.047 0.928 1 98.94 109 VAL A CA 1
ATOM 830 C C . VAL A 1 109 ? -5.754 14.141 2.205 1 98.94 109 VAL A C 1
ATOM 832 O O . VAL A 1 109 ? -5.406 13.539 3.225 1 98.94 109 VAL A O 1
ATOM 835 N N . SER A 1 110 ? -6.785 14.875 2.191 1 98.94 110 SER A N 1
ATOM 836 C CA . SER A 1 110 ? -7.699 15 3.324 1 98.94 110 SER A CA 1
ATOM 837 C C . SER A 1 110 ? -8.812 13.961 3.258 1 98.94 110 SER A C 1
ATOM 839 O O . SER A 1 110 ? -9.445 13.789 2.217 1 98.94 110 SER A O 1
ATOM 841 N N . CYS A 1 111 ? -9.023 13.328 4.375 1 98.88 111 CYS A N 1
ATOM 842 C CA . CYS A 1 111 ? -9.953 12.203 4.383 1 98.88 111 CYS A CA 1
ATOM 843 C C . CYS A 1 111 ? -10.875 12.266 5.598 1 98.88 111 CYS A C 1
ATOM 845 O O . CYS A 1 111 ? -10.492 12.797 6.645 1 98.88 111 CYS A O 1
ATOM 847 N N . GLU A 1 112 ? -12.016 11.68 5.402 1 98.88 112 GLU A N 1
ATOM 848 C CA . GLU A 1 112 ? -12.891 11.281 6.5 1 98.88 112 GLU A CA 1
ATOM 849 C C . GLU A 1 112 ? -13.008 9.766 6.598 1 98.88 112 GLU A C 1
ATOM 851 O O . GLU A 1 112 ? -13.102 9.078 5.578 1 98.88 112 GLU A O 1
ATOM 856 N N . VAL A 1 113 ? -13.031 9.25 7.812 1 98.88 113 VAL A N 1
ATOM 857 C CA . VAL A 1 113 ? -13.117 7.805 7.992 1 98.88 113 VAL A CA 1
ATOM 858 C C . VAL A 1 113 ? -14.5 7.312 7.562 1 98.88 113 VAL A C 1
ATOM 860 O O . VAL A 1 113 ? -15.516 7.793 8.062 1 98.88 113 VAL A O 1
ATOM 863 N N . SER A 1 114 ? -14.508 6.387 6.699 1 98.88 114 SER A N 1
ATOM 864 C CA . SER A 1 114 ? -15.781 5.855 6.223 1 98.88 114 SER A CA 1
ATOM 865 C C . SER A 1 114 ? -16.016 4.438 6.73 1 98.88 114 SER A C 1
ATOM 867 O O . SER A 1 114 ? -17.156 3.963 6.75 1 98.88 114 SER A O 1
ATOM 869 N N . ALA A 1 115 ? -14.969 3.686 7.07 1 98.81 115 ALA A N 1
ATOM 870 C CA . ALA A 1 115 ? -15.055 2.342 7.637 1 98.81 115 ALA A CA 1
ATOM 871 C C . ALA A 1 115 ? -13.797 2.008 8.438 1 98.81 115 ALA A C 1
ATOM 873 O O . ALA A 1 115 ? -12.75 2.639 8.258 1 98.81 115 ALA A O 1
ATOM 874 N N . GLU A 1 116 ? -13.953 1.136 9.32 1 98.81 116 GLU A N 1
ATOM 875 C CA . GLU A 1 116 ? -12.859 0.617 10.141 1 98.81 116 GLU A CA 1
ATOM 876 C C . GLU A 1 116 ? -12.945 -0.9 10.273 1 98.81 116 GLU A C 1
ATOM 878 O O . GLU A 1 116 ? -14.023 -1.446 10.531 1 98.81 116 GLU A O 1
ATOM 883 N N . TYR A 1 117 ? -11.828 -1.634 10.07 1 98.88 117 TYR A N 1
ATOM 884 C CA . TYR A 1 117 ? -11.766 -3.084 10.211 1 98.88 117 TYR A CA 1
ATOM 885 C C . TYR A 1 117 ? -10.578 -3.494 11.078 1 98.88 117 TYR A C 1
ATOM 887 O O . TYR A 1 117 ? -9.438 -3.115 10.805 1 98.88 117 TYR A O 1
ATOM 895 N N . ILE A 1 118 ? -10.859 -4.27 12.086 1 98.81 118 ILE A N 1
ATOM 896 C CA . ILE A 1 118 ? -9.766 -4.852 12.852 1 98.81 118 ILE A CA 1
ATOM 897 C C . ILE A 1 118 ? -9.242 -6.098 12.141 1 98.81 118 ILE A C 1
ATOM 899 O O . ILE A 1 118 ? -9.992 -7.039 11.883 1 98.81 118 ILE A O 1
ATOM 903 N N . GLU A 1 119 ? -8 -6.125 11.805 1 98.88 119 GLU A N 1
ATOM 904 C CA . GLU A 1 119 ? -7.312 -7.254 11.188 1 98.88 119 GLU A CA 1
ATOM 905 C C . GLU A 1 119 ? -6.016 -7.578 11.922 1 98.88 119 GLU A C 1
ATOM 907 O O . GLU A 1 119 ? -5 -6.902 11.727 1 98.88 119 GLU A O 1
ATOM 912 N N . GLY A 1 120 ? -6.074 -8.641 12.742 1 98.69 120 GLY A N 1
ATOM 913 C CA . GLY A 1 120 ? -4.918 -8.977 13.555 1 98.69 120 GLY A CA 1
ATOM 914 C C . GLY A 1 120 ? -4.547 -7.895 14.547 1 98.69 120 GLY A C 1
ATOM 915 O O . GLY A 1 120 ? -5.391 -7.445 15.328 1 98.69 120 GLY A O 1
ATOM 916 N N . ASP A 1 121 ? -3.32 -7.5 14.445 1 98.81 121 ASP A N 1
ATOM 917 C CA . ASP A 1 121 ? -2.822 -6.527 15.414 1 98.81 121 ASP A CA 1
ATOM 918 C C . ASP A 1 121 ? -2.85 -5.113 14.844 1 98.81 121 ASP A C 1
ATOM 920 O O . ASP A 1 121 ? -2.139 -4.23 15.328 1 98.81 121 ASP A O 1
ATOM 924 N N . HIS A 1 122 ? -3.633 -4.863 13.781 1 98.88 122 HIS A N 1
ATOM 925 C CA . HIS A 1 122 ? -3.812 -3.537 13.195 1 98.88 122 HIS A CA 1
ATOM 926 C C . HIS A 1 122 ? -5.285 -3.248 12.93 1 98.88 122 HIS A C 1
ATOM 928 O O . HIS A 1 122 ? -6.102 -4.172 12.875 1 98.88 122 HIS A O 1
ATOM 934 N N . THR A 1 123 ? -5.598 -2.037 12.82 1 98.94 123 THR A N 1
ATOM 935 C CA . THR A 1 123 ? -6.883 -1.545 12.336 1 98.94 123 THR A CA 1
ATOM 936 C C . THR A 1 123 ? -6.727 -0.853 10.984 1 98.94 123 THR A C 1
ATOM 938 O O . THR A 1 123 ? -5.875 0.025 10.828 1 98.94 123 THR A O 1
ATOM 941 N N . LEU A 1 124 ? -7.539 -1.311 10.016 1 98.94 124 LEU A N 1
ATOM 942 C CA . LEU A 1 124 ? -7.641 -0.627 8.734 1 98.94 124 LEU A CA 1
ATOM 943 C C . LEU A 1 124 ? -8.656 0.506 8.797 1 98.94 124 LEU A C 1
ATOM 945 O O . LEU A 1 124 ? -9.797 0.301 9.219 1 98.94 124 LEU A O 1
ATOM 949 N N . PHE A 1 125 ? -8.219 1.717 8.414 1 98.94 125 PHE A N 1
ATOM 950 C CA . PHE A 1 125 ? -9.133 2.838 8.242 1 98.94 125 PHE A CA 1
ATOM 951 C C . PHE A 1 125 ? -9.336 3.15 6.766 1 98.94 125 PHE A C 1
ATOM 953 O O . PHE A 1 125 ? -8.375 3.475 6.059 1 98.94 125 PHE A O 1
ATOM 960 N N . ILE A 1 126 ? -10.562 3.018 6.34 1 99 126 ILE A N 1
ATOM 961 C CA . ILE A 1 126 ? -10.922 3.492 5.008 1 99 126 ILE A CA 1
ATOM 962 C C . ILE A 1 126 ? -11.219 4.988 5.055 1 99 126 ILE A C 1
ATOM 964 O O . ILE A 1 126 ? -12.008 5.445 5.883 1 99 126 ILE A O 1
ATOM 968 N N . GLY A 1 127 ? -10.531 5.711 4.242 1 98.94 127 GLY A N 1
ATOM 969 C CA . GLY A 1 127 ? -10.742 7.145 4.172 1 98.94 127 GLY A CA 1
ATOM 970 C C . GLY A 1 127 ? -11.414 7.586 2.885 1 98.94 127 GLY A C 1
ATOM 971 O O . GLY A 1 127 ? -10.922 7.301 1.79 1 98.94 127 GLY A O 1
ATOM 972 N N . LYS A 1 128 ? -12.477 8.242 3.053 1 98.88 128 LYS A N 1
ATOM 973 C CA . LYS A 1 128 ? -13.078 8.945 1.923 1 98.88 128 LYS A CA 1
ATOM 974 C C . LYS A 1 128 ? -12.375 10.273 1.667 1 98.88 128 LYS A C 1
ATOM 976 O O . LYS A 1 128 ? -12.289 11.117 2.561 1 98.88 128 LYS A O 1
ATOM 981 N N . VAL A 1 129 ? -11.922 10.492 0.473 1 98.88 129 VAL A N 1
ATOM 982 C CA . VAL A 1 129 ? -11.086 11.648 0.15 1 98.88 129 VAL A CA 1
ATOM 983 C C . VAL A 1 129 ? -11.969 12.875 -0.096 1 98.88 129 VAL A C 1
ATOM 985 O O . VAL A 1 129 ? -12.898 12.82 -0.908 1 98.88 129 VAL A O 1
ATOM 988 N N . ASN A 1 130 ? -11.555 13.969 0.56 1 97.56 130 ASN A N 1
ATOM 989 C CA . ASN A 1 130 ? -12.336 15.195 0.478 1 97.56 130 ASN A CA 1
ATOM 990 C C . ASN A 1 130 ? -11.602 16.266 -0.331 1 97.56 130 ASN A C 1
ATOM 992 O O . ASN A 1 130 ? -12.242 17.125 -0.94 1 97.56 130 ASN A O 1
ATOM 996 N N . ASP A 1 131 ? -10.344 16.172 -0.24 1 98.69 131 ASP A N 1
ATOM 997 C CA . ASP A 1 131 ? -9.539 17.188 -0.903 1 98.69 131 ASP A CA 1
ATOM 998 C C . ASP A 1 131 ? -8.117 16.703 -1.148 1 98.69 131 ASP A C 1
ATOM 1000 O O . ASP A 1 131 ? -7.633 15.797 -0.454 1 98.69 131 ASP A O 1
ATOM 1004 N N . ILE A 1 132 ? -7.516 17.312 -2.168 1 98.81 132 ILE A N 1
ATOM 1005 C CA . ILE A 1 132 ? -6.18 16.891 -2.568 1 98.81 132 ILE A CA 1
ATOM 1006 C C . ILE A 1 132 ? -5.371 18.094 -3.031 1 98.81 132 ILE A C 1
ATOM 1008 O O . ILE A 1 132 ? -5.898 18.969 -3.723 1 98.81 132 ILE A O 1
ATOM 1012 N N . THR A 1 133 ? -4.129 18.125 -2.65 1 98.69 133 THR A N 1
ATOM 1013 C CA . THR A 1 133 ? -3.133 19 -3.279 1 98.69 133 THR A CA 1
ATOM 1014 C C . THR A 1 133 ? -1.933 18.172 -3.752 1 98.69 133 THR A C 1
ATOM 1016 O O . THR A 1 133 ? -1.548 17.203 -3.109 1 98.69 133 THR A O 1
ATOM 1019 N N . ILE A 1 134 ? -1.368 18.594 -4.91 1 98.75 134 ILE A N 1
ATOM 1020 C CA . ILE A 1 134 ? -0.198 17.922 -5.457 1 98.75 134 ILE A CA 1
ATOM 1021 C C . ILE A 1 134 ? 0.933 18.922 -5.664 1 98.75 134 ILE A C 1
ATOM 1023 O O . ILE A 1 134 ? 0.698 20.047 -6.109 1 98.75 134 ILE A O 1
ATOM 1027 N N . THR A 1 135 ? 2.07 18.516 -5.352 1 98.25 135 THR A N 1
ATOM 1028 C CA . THR A 1 135 ? 3.299 19.25 -5.629 1 98.25 135 THR A CA 1
ATOM 1029 C C . THR A 1 135 ? 4.285 18.391 -6.406 1 98.25 135 THR A C 1
ATOM 1031 O O . THR A 1 135 ? 4.453 17.203 -6.102 1 98.25 135 THR A O 1
ATOM 1034 N N . ASP A 1 136 ? 4.926 18.938 -7.383 1 97.25 136 ASP A N 1
ATOM 1035 C CA . ASP A 1 136 ? 5.898 18.188 -8.172 1 97.25 136 ASP A CA 1
ATOM 1036 C C . ASP A 1 136 ? 7.152 17.891 -7.352 1 97.25 136 ASP A C 1
ATOM 1038 O O . ASP A 1 136 ? 7.512 18.656 -6.457 1 97.25 136 ASP A O 1
ATOM 1042 N N . GLY A 1 137 ? 7.785 16.781 -7.648 1 97.75 137 GLY A N 1
ATOM 1043 C CA . GLY A 1 137 ? 9.016 16.375 -7 1 97.75 137 GLY A CA 1
ATOM 1044 C C . GLY A 1 137 ? 9.227 14.875 -7.004 1 97.75 137 GLY A C 1
ATOM 1045 O O . GLY A 1 137 ? 8.406 14.133 -7.547 1 97.75 137 GLY A O 1
ATOM 1046 N N . ASP A 1 138 ? 10.352 14.469 -6.426 1 97.88 138 ASP A N 1
ATOM 1047 C CA . ASP A 1 138 ? 10.672 13.047 -6.293 1 97.88 138 ASP A CA 1
ATOM 1048 C C . ASP A 1 138 ? 10.289 12.531 -4.91 1 97.88 138 ASP A C 1
ATOM 1050 O O . ASP A 1 138 ? 10.336 13.273 -3.926 1 97.88 138 ASP A O 1
ATOM 1054 N N . PRO A 1 139 ? 9.977 11.328 -4.844 1 98.69 139 PRO A N 1
ATOM 1055 C CA . PRO A 1 139 ? 9.484 10.781 -3.574 1 98.69 139 PRO A CA 1
ATOM 1056 C C . PRO A 1 139 ? 10.617 10.336 -2.648 1 98.69 139 PRO A C 1
ATOM 1058 O O . PRO A 1 139 ? 11.688 9.945 -3.119 1 98.69 139 PRO A O 1
ATOM 1061 N N . LEU A 1 140 ? 10.375 10.477 -1.361 1 98.75 140 LEU A N 1
ATOM 1062 C CA . LEU A 1 140 ? 11.125 9.688 -0.384 1 98.75 140 LEU A CA 1
ATOM 1063 C C . LEU A 1 140 ? 10.711 8.219 -0.438 1 98.75 140 LEU A C 1
ATOM 1065 O O . LEU A 1 140 ? 9.516 7.902 -0.427 1 98.75 140 LEU A O 1
ATOM 1069 N N . LEU A 1 141 ? 11.711 7.363 -0.556 1 98.75 141 LEU A N 1
ATOM 1070 C CA . LEU A 1 141 ? 11.422 5.938 -0.657 1 98.75 141 LEU A CA 1
ATOM 1071 C C . LEU A 1 141 ? 11.922 5.191 0.574 1 98.75 141 LEU A C 1
ATOM 1073 O O . LEU A 1 141 ? 12.82 5.672 1.274 1 98.75 141 LEU A O 1
ATOM 1077 N N . TYR A 1 142 ? 11.297 4.09 0.817 1 98.62 142 TYR A N 1
ATOM 1078 C CA . TYR A 1 142 ? 11.719 3.143 1.846 1 98.62 142 TYR A CA 1
ATOM 1079 C C . TYR A 1 142 ? 11.781 1.726 1.288 1 98.62 142 TYR A C 1
ATOM 1081 O O . TYR A 1 142 ? 10.812 1.23 0.716 1 98.62 142 TYR A O 1
ATOM 1089 N N . PHE A 1 143 ? 12.938 1.054 1.393 1 98.62 143 PHE A N 1
ATOM 1090 C CA . PHE A 1 143 ? 13.18 -0.279 0.851 1 98.62 143 PHE A CA 1
ATOM 1091 C C . PHE A 1 143 ? 14.148 -1.056 1.73 1 98.62 143 PHE A C 1
ATOM 1093 O O . PHE A 1 143 ? 15.25 -0.579 2.023 1 98.62 143 PHE A O 1
ATOM 1100 N N . ALA A 1 144 ? 13.68 -2.189 2.16 1 97.75 144 ALA A N 1
ATOM 1101 C CA . ALA A 1 144 ? 14.523 -3.088 2.945 1 97.75 144 ALA A CA 1
ATOM 1102 C C . ALA A 1 144 ? 15.094 -2.377 4.168 1 97.75 144 ALA A C 1
ATOM 1104 O O . ALA A 1 144 ? 16.297 -2.477 4.449 1 97.75 144 ALA A O 1
ATOM 1105 N N . GLY A 1 145 ? 14.312 -1.576 4.77 1 96.94 145 GLY A N 1
ATOM 1106 C CA . GLY A 1 145 ? 14.648 -0.976 6.051 1 96.94 145 GLY A CA 1
ATOM 1107 C C . GLY A 1 145 ? 15.445 0.31 5.918 1 96.94 145 GLY A C 1
ATOM 1108 O O . GLY A 1 145 ? 15.992 0.812 6.902 1 96.94 145 GLY A O 1
ATOM 1109 N N . LYS A 1 146 ? 15.508 0.827 4.703 1 97.12 146 LYS A N 1
ATOM 1110 C CA . LYS A 1 146 ? 16.328 2.023 4.492 1 97.12 146 LYS A CA 1
ATOM 1111 C C . LYS A 1 146 ? 15.586 3.039 3.623 1 97.12 146 LYS A C 1
ATOM 1113 O O . LYS A 1 146 ? 14.891 2.666 2.678 1 97.12 146 LYS A O 1
ATOM 1118 N N . TYR A 1 147 ? 15.883 4.285 3.955 1 98.12 147 TYR A N 1
ATOM 1119 C CA . TYR A 1 147 ? 15.445 5.34 3.045 1 98.12 147 TYR A CA 1
ATOM 1120 C C . TYR A 1 147 ? 16.203 5.266 1.725 1 98.12 147 TYR A C 1
ATOM 1122 O O . TYR A 1 147 ? 17.406 4.996 1.704 1 98.12 147 TYR A O 1
ATOM 1130 N N . ARG A 1 148 ? 15.508 5.469 0.666 1 97.56 148 ARG A N 1
ATOM 1131 C CA . ARG A 1 148 ? 16.078 5.449 -0.677 1 97.56 148 ARG A CA 1
ATOM 1132 C C . ARG A 1 148 ? 15.523 6.586 -1.525 1 97.56 148 ARG A C 1
ATOM 1134 O O . ARG A 1 148 ? 14.695 7.371 -1.057 1 97.56 148 ARG A O 1
ATOM 1141 N N . ASN A 1 149 ? 16.109 6.758 -2.713 1 95.94 149 ASN A N 1
ATOM 1142 C CA . ASN A 1 149 ? 15.641 7.719 -3.707 1 95.94 149 ASN A CA 1
ATOM 1143 C C . ASN A 1 149 ? 15.531 7.086 -5.094 1 95.94 149 ASN A C 1
ATOM 1145 O O . ASN A 1 149 ? 16.125 6.031 -5.344 1 95.94 149 ASN A O 1
ATOM 1149 N N . LEU A 1 150 ? 14.734 7.703 -5.934 1 94.75 150 LEU A N 1
ATOM 1150 C CA . LEU A 1 150 ? 14.656 7.258 -7.32 1 94.75 150 LEU A CA 1
ATOM 1151 C C . LEU A 1 150 ? 15.969 7.523 -8.055 1 94.75 150 LEU A C 1
ATOM 1153 O O . LEU A 1 150 ? 16.656 8.508 -7.766 1 94.75 150 LEU A O 1
ATOM 1157 N N . SER A 1 151 ? 16.156 6.59 -8.953 1 87.88 151 SER A N 1
ATOM 1158 C CA . SER A 1 151 ? 17.25 6.867 -9.875 1 87.88 151 SER A CA 1
ATOM 1159 C C . SER A 1 151 ? 16.938 8.055 -10.781 1 87.88 151 SER A C 1
ATOM 1161 O O . SER A 1 151 ? 15.773 8.297 -11.102 1 87.88 151 SER A O 1
ATOM 1163 N N . THR A 1 152 ? 17.906 8.82 -11.047 1 73.56 152 THR A N 1
ATOM 1164 C CA . THR A 1 152 ? 17.719 9.961 -11.93 1 73.56 152 THR A CA 1
ATOM 1165 C C . THR A 1 152 ? 17.406 9.508 -13.352 1 73.56 152 THR A C 1
ATOM 1167 O O . THR A 1 152 ? 18.062 8.609 -13.883 1 73.56 152 THR A O 1
ATOM 1170 N N . LEU A 1 153 ? 16.203 9.875 -13.828 1 63.59 153 LEU A N 1
ATOM 1171 C CA . LEU A 1 153 ? 15.883 9.586 -15.227 1 63.59 153 LEU A CA 1
ATOM 1172 C C . LEU A 1 153 ? 16.812 10.367 -16.156 1 63.59 153 LEU A C 1
ATOM 1174 O O . LEU A 1 153 ? 17.016 11.562 -15.969 1 63.59 153 LEU A O 1
ATOM 1178 N N . VAL A 1 154 ? 17.938 9.812 -16.703 1 51.25 154 VAL A N 1
ATOM 1179 C CA . VAL A 1 154 ? 18.734 10.508 -17.719 1 51.25 154 VAL A CA 1
ATOM 1180 C C . VAL A 1 154 ? 17.906 10.68 -19 1 51.25 154 VAL A C 1
ATOM 1182 O O . VAL A 1 154 ? 17.328 9.711 -19.5 1 51.25 154 VAL A O 1
ATOM 1185 N N . GLU A 1 155 ? 17.141 11.734 -19.047 1 44 155 GLU A N 1
ATOM 1186 C CA . GLU A 1 155 ? 16.594 12.023 -20.375 1 44 155 GLU A CA 1
ATOM 1187 C C . GLU A 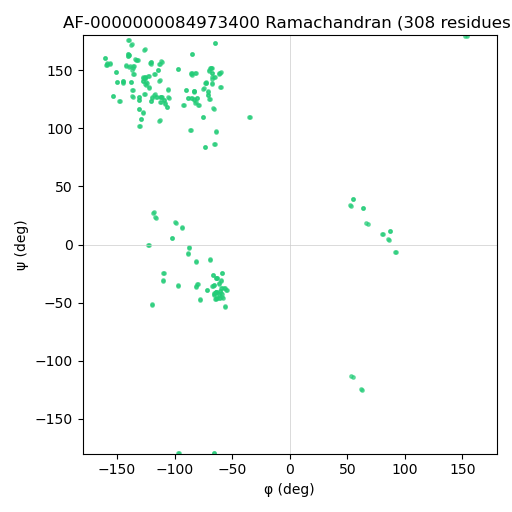1 155 ? 17.594 11.672 -21.469 1 44 155 GLU A C 1
ATOM 1189 O O . GLU A 1 155 ? 18.75 12.094 -21.422 1 44 155 GLU A O 1
ATOM 1194 N N . ALA A 1 156 ? 17.234 10.68 -22.125 1 35.12 156 ALA A N 1
ATOM 1195 C CA . ALA A 1 156 ? 18.047 10.508 -23.344 1 35.12 156 ALA A CA 1
ATOM 1196 C C . ALA A 1 156 ? 17.938 11.734 -24.25 1 35.12 156 ALA A C 1
ATOM 1198 O O . ALA A 1 156 ? 16.859 12.32 -24.391 1 35.12 156 ALA A O 1
ATOM 1199 N N . MET B 1 1 ? -14.578 16.344 -7.117 1 85.25 1 MET B N 1
ATOM 1200 C CA . MET B 1 1 ? -13.148 16.172 -7.352 1 85.25 1 MET B CA 1
ATOM 1201 C C . MET B 1 1 ? -12.898 15.367 -8.625 1 85.25 1 MET B C 1
ATOM 1203 O O . MET B 1 1 ? -13.594 14.391 -8.891 1 85.25 1 MET B O 1
ATOM 1207 N N . ASP B 1 2 ? -11.977 15.758 -9.383 1 92 2 ASP B N 1
ATOM 1208 C CA . ASP B 1 2 ? -11.633 15.188 -10.688 1 92 2 ASP B CA 1
ATOM 1209 C C . ASP B 1 2 ? -10.906 13.852 -10.523 1 92 2 ASP B C 1
ATOM 1211 O O . ASP B 1 2 ? -10.055 13.703 -9.641 1 92 2 ASP B O 1
ATOM 1215 N N . ASP B 1 3 ? -11.328 12.797 -11.352 1 96.69 3 ASP B N 1
ATOM 1216 C CA . ASP B 1 3 ? -10.703 11.477 -11.312 1 96.69 3 ASP B CA 1
ATOM 1217 C C . ASP B 1 3 ? -9.203 11.562 -11.586 1 96.69 3 ASP B C 1
ATOM 1219 O O . ASP B 1 3 ? -8.414 10.844 -10.977 1 96.69 3 ASP B O 1
ATOM 1223 N N . ARG B 1 4 ? -8.852 12.398 -12.43 1 97.31 4 ARG B N 1
ATOM 1224 C CA . ARG B 1 4 ? -7.453 12.539 -12.805 1 97.31 4 ARG B CA 1
ATOM 1225 C C . ARG B 1 4 ? -6.621 13.055 -11.641 1 97.31 4 ARG B C 1
ATOM 1227 O O . ARG B 1 4 ? -5.496 12.602 -11.422 1 97.31 4 ARG B O 1
ATOM 1234 N N . LEU B 1 5 ? -7.184 14.055 -10.938 1 98.25 5 LEU B N 1
ATOM 1235 C CA . LEU B 1 5 ? -6.488 14.602 -9.781 1 98.25 5 LEU B CA 1
ATOM 1236 C C . LEU B 1 5 ? -6.223 13.523 -8.734 1 98.25 5 LEU B C 1
ATOM 1238 O O . LEU B 1 5 ? -5.125 13.445 -8.188 1 98.25 5 LEU B O 1
ATOM 1242 N N . PHE B 1 6 ? -7.219 12.688 -8.508 1 98.69 6 PHE B N 1
ATOM 1243 C CA . PHE B 1 6 ? -7.078 11.594 -7.555 1 98.69 6 PHE B CA 1
ATOM 1244 C C . PHE B 1 6 ? -6.004 10.617 -8.008 1 98.69 6 PHE B C 1
ATOM 1246 O O . PHE B 1 6 ? -5.113 10.258 -7.234 1 98.69 6 PHE B O 1
ATOM 1253 N N . ARG B 1 7 ? -6.023 10.242 -9.258 1 98.38 7 ARG B N 1
ATOM 1254 C CA . ARG B 1 7 ? -5.066 9.289 -9.797 1 98.38 7 ARG B CA 1
ATOM 1255 C C . ARG B 1 7 ? -3.646 9.844 -9.75 1 98.38 7 ARG B C 1
ATOM 1257 O O . ARG B 1 7 ? -2.701 9.125 -9.422 1 98.38 7 ARG B O 1
ATOM 1264 N N . ASP B 1 8 ? -3.551 11.133 -10.086 1 98.44 8 ASP B N 1
ATOM 1265 C CA . ASP B 1 8 ? -2.24 11.773 -10.062 1 98.44 8 ASP B CA 1
ATOM 1266 C C . ASP B 1 8 ? -1.68 11.812 -8.641 1 98.44 8 ASP B C 1
ATOM 1268 O O . ASP B 1 8 ? -0.489 11.57 -8.43 1 98.44 8 ASP B O 1
ATOM 1272 N N . ALA B 1 9 ? -2.512 12.094 -7.672 1 98.88 9 ALA B N 1
ATOM 1273 C CA . ALA B 1 9 ? -2.082 12.156 -6.277 1 98.88 9 ALA B CA 1
ATOM 1274 C C . ALA B 1 9 ? -1.616 10.789 -5.785 1 98.88 9 ALA B C 1
ATOM 1276 O O . ALA B 1 9 ? -0.569 10.68 -5.145 1 98.88 9 ALA B O 1
ATOM 1277 N N . MET B 1 10 ? -2.416 9.766 -6.078 1 98.81 10 MET B N 1
ATOM 1278 C CA . MET B 1 10 ? -2.039 8.414 -5.656 1 98.81 10 MET B CA 1
ATOM 1279 C C . MET B 1 10 ? -0.756 7.969 -6.352 1 98.81 10 MET B C 1
ATOM 1281 O O . MET B 1 10 ? 0.037 7.219 -5.773 1 98.81 10 MET B O 1
ATOM 1285 N N . GLY B 1 11 ? -0.539 8.516 -7.566 1 98.75 11 GLY B N 1
ATOM 1286 C CA . GLY B 1 11 ? 0.679 8.211 -8.305 1 98.75 11 GLY B CA 1
ATOM 1287 C C . GLY B 1 11 ? 1.92 8.82 -7.676 1 98.75 11 GLY B C 1
ATOM 1288 O O . GLY B 1 11 ? 3.043 8.453 -8.023 1 98.75 11 GLY B O 1
ATOM 1289 N N . LYS B 1 12 ? 1.752 9.703 -6.766 1 98.81 12 LYS B N 1
ATOM 1290 C CA . LYS B 1 12 ? 2.887 10.312 -6.074 1 98.81 12 LYS B CA 1
ATOM 1291 C C . LYS B 1 12 ? 3.393 9.406 -4.953 1 98.81 12 LYS B C 1
ATOM 1293 O O . LYS B 1 12 ? 4.473 9.641 -4.402 1 98.81 12 LYS B O 1
ATOM 1298 N N . PHE B 1 13 ? 2.6 8.43 -4.574 1 98.88 13 PHE B N 1
ATOM 1299 C CA . PHE B 1 13 ? 3.061 7.383 -3.666 1 98.88 13 PHE B CA 1
ATOM 1300 C C . PHE B 1 13 ? 3.742 6.258 -4.434 1 98.88 13 PHE B C 1
ATOM 1302 O O . PHE B 1 13 ? 3.078 5.34 -4.922 1 98.88 13 PHE B O 1
ATOM 1309 N N . ALA B 1 14 ? 5.02 6.297 -4.465 1 98.75 14 ALA B N 1
ATOM 1310 C CA . ALA B 1 14 ? 5.777 5.277 -5.188 1 98.75 14 ALA B CA 1
ATOM 1311 C C . ALA B 1 14 ? 5.605 3.906 -4.539 1 98.75 14 ALA B C 1
ATOM 1313 O O . ALA B 1 14 ? 5.57 3.791 -3.314 1 98.75 14 ALA B O 1
ATOM 1314 N N . THR B 1 15 ? 5.578 2.947 -5.391 1 98.88 15 THR B N 1
ATOM 1315 C CA . THR B 1 15 ? 5.473 1.584 -4.883 1 98.88 15 THR B CA 1
ATOM 1316 C C . THR B 1 15 ? 6.371 0.64 -5.672 1 98.88 15 THR B C 1
ATOM 1318 O O . THR B 1 15 ? 6.82 0.975 -6.77 1 98.88 15 THR B O 1
ATOM 1321 N N . GLY B 1 16 ? 6.621 -0.553 -5.07 1 98.88 16 GLY B N 1
ATOM 1322 C CA . GLY B 1 16 ? 6.969 -1.694 -5.898 1 98.88 16 GLY B CA 1
ATOM 1323 C C . GLY B 1 16 ? 5.836 -2.145 -6.801 1 98.88 16 GLY B C 1
ATOM 1324 O O . GLY B 1 16 ? 4.781 -1.511 -6.844 1 98.88 16 GLY B O 1
ATOM 1325 N N . VAL B 1 17 ? 6.199 -3.191 -7.523 1 98.94 17 VAL B N 1
ATOM 1326 C CA . VAL B 1 17 ? 5.219 -3.803 -8.414 1 98.94 17 VAL B CA 1
ATOM 1327 C C . VAL B 1 17 ? 5.047 -5.277 -8.062 1 98.94 17 VAL B C 1
ATOM 1329 O O . VAL B 1 17 ? 6.027 -5.98 -7.809 1 98.94 17 VAL B O 1
ATOM 1332 N N . THR B 1 18 ? 3.773 -5.699 -8.016 1 99 18 THR B N 1
ATOM 1333 C CA . THR B 1 18 ? 3.529 -7.113 -7.742 1 99 18 THR B CA 1
ATOM 1334 C C . THR B 1 18 ? 2.754 -7.758 -8.883 1 99 18 THR B C 1
ATOM 1336 O O . THR B 1 18 ? 2.105 -7.062 -9.672 1 99 18 THR B O 1
ATOM 1339 N N . VAL B 1 19 ? 2.875 -9.031 -8.992 1 98.94 19 VAL B N 1
ATOM 1340 C CA . VAL B 1 19 ? 1.917 -9.875 -9.703 1 98.94 19 VAL B CA 1
ATOM 1341 C C . VAL B 1 19 ? 1.183 -10.773 -8.711 1 98.94 19 VAL B C 1
ATOM 1343 O O . VAL B 1 19 ? 1.812 -11.508 -7.945 1 98.94 19 VAL B O 1
ATOM 1346 N N . ILE B 1 20 ? -0.104 -10.656 -8.727 1 98.94 20 ILE B N 1
ATOM 1347 C CA . ILE B 1 20 ? -0.969 -11.539 -7.957 1 98.94 20 ILE B CA 1
ATOM 1348 C C . ILE B 1 20 ? -1.312 -12.773 -8.789 1 98.94 20 ILE B C 1
ATOM 1350 O O . ILE B 1 20 ? -1.702 -12.656 -9.953 1 98.94 20 ILE B O 1
ATOM 1354 N N . LEU B 1 21 ? -1.071 -13.984 -8.266 1 98.94 21 LEU B N 1
ATOM 1355 C CA . LEU B 1 21 ? -1.464 -15.211 -8.953 1 98.94 21 LEU B CA 1
ATOM 1356 C C . LEU B 1 21 ? -2.479 -16 -8.133 1 98.94 21 LEU B C 1
ATOM 1358 O O . LEU B 1 21 ? -2.457 -15.953 -6.902 1 98.94 21 LEU B O 1
ATOM 1362 N N . THR B 1 22 ? -3.312 -16.625 -8.75 1 98.88 22 THR B N 1
ATOM 1363 C CA . THR B 1 22 ? -4.168 -17.672 -8.211 1 98.88 22 THR B CA 1
ATOM 1364 C C . THR B 1 22 ? -4.324 -18.812 -9.211 1 98.88 22 THR B C 1
ATOM 1366 O O . THR B 1 22 ? -3.707 -18.797 -10.273 1 98.88 22 THR B O 1
ATOM 1369 N N . GLU B 1 23 ? -5.004 -19.844 -8.781 1 98.5 23 GLU B N 1
ATOM 1370 C CA . GLU B 1 23 ? -5.184 -21 -9.648 1 98.5 23 GLU B CA 1
ATOM 1371 C C . GLU B 1 23 ? -6.621 -21.516 -9.594 1 98.5 23 GLU B C 1
ATOM 1373 O O . GLU B 1 23 ? -7.188 -21.672 -8.508 1 98.5 23 GLU B O 1
ATOM 1378 N N . THR B 1 24 ? -7.199 -21.641 -10.711 1 97.19 24 THR B N 1
ATOM 1379 C CA . THR B 1 24 ? -8.516 -22.25 -10.844 1 97.19 24 THR B CA 1
ATOM 1380 C C . THR B 1 24 ? -8.492 -23.391 -11.852 1 97.19 24 THR B C 1
ATOM 1382 O O . THR B 1 24 ? -7.969 -23.234 -12.961 1 97.19 24 THR B O 1
ATOM 1385 N N . GLU B 1 25 ? -9.031 -24.562 -11.445 1 95.44 25 GLU B N 1
ATOM 1386 C CA . GLU B 1 25 ? -9.109 -25.734 -12.312 1 95.44 25 GLU B CA 1
ATOM 1387 C C . GLU B 1 25 ? -7.742 -26.078 -12.898 1 95.44 25 GLU B C 1
ATOM 1389 O O . GLU B 1 25 ? -7.625 -26.328 -14.102 1 95.44 25 GLU B O 1
ATOM 1394 N N . GLY B 1 26 ? -6.77 -25.828 -12.133 1 95 26 GLY B N 1
ATOM 1395 C CA . GLY B 1 26 ? -5.418 -26.219 -12.5 1 95 26 GLY B CA 1
ATOM 1396 C C . GLY B 1 26 ? -4.711 -25.203 -13.375 1 95 26 GLY B C 1
ATOM 1397 O O . GLY B 1 26 ? -3.57 -25.406 -13.789 1 95 26 GLY B O 1
ATOM 1398 N N . GLU B 1 27 ? -5.352 -24.109 -13.586 1 96.19 27 GLU B N 1
ATOM 1399 C CA . GLU B 1 27 ? -4.781 -23.094 -14.461 1 96.19 27 GLU B CA 1
ATOM 1400 C C . GLU B 1 27 ? -4.395 -21.844 -13.672 1 96.19 27 GLU B C 1
ATOM 1402 O O . GLU B 1 27 ? -5.23 -21.25 -12.984 1 96.19 27 GLU B O 1
ATOM 1407 N N . PRO B 1 28 ? -3.135 -21.438 -13.844 1 98.06 28 PRO B N 1
ATOM 1408 C CA . PRO B 1 28 ? -2.734 -20.188 -13.188 1 98.06 28 PRO B CA 1
ATOM 1409 C C . PRO B 1 28 ? -3.332 -18.953 -13.859 1 98.06 28 PRO B C 1
ATOM 1411 O O . PRO B 1 28 ? -3.461 -18.906 -15.086 1 98.06 28 PRO B O 1
ATOM 1414 N N . HIS B 1 29 ? -3.754 -18.031 -13.062 1 98.06 29 HIS B N 1
ATOM 1415 C CA . HIS B 1 29 ? -4.211 -16.719 -13.477 1 98.06 29 HIS B CA 1
ATOM 1416 C C . HIS B 1 29 ? -3.455 -15.617 -12.742 1 98.06 29 HIS B C 1
ATOM 1418 O O . HIS B 1 29 ? -3.125 -15.766 -11.562 1 98.06 29 HIS B O 1
ATOM 1424 N N . GLY B 1 30 ? -3.162 -14.484 -13.469 1 98.62 30 GLY B N 1
ATOM 1425 C CA . GLY B 1 30 ? -2.365 -13.445 -12.844 1 98.62 30 GLY B CA 1
ATOM 1426 C C . GLY B 1 30 ? -2.846 -12.047 -13.18 1 98.62 30 GLY B C 1
ATOM 1427 O O . GLY B 1 30 ? -3.594 -11.852 -14.141 1 98.62 30 GLY B O 1
ATOM 1428 N N . MET B 1 31 ? -2.408 -11.109 -12.367 1 98.69 31 MET B N 1
ATOM 1429 C CA . MET B 1 31 ? -2.699 -9.695 -12.531 1 98.69 31 MET B CA 1
ATOM 1430 C C . MET B 1 31 ? -1.602 -8.836 -11.914 1 98.69 31 MET B C 1
ATOM 1432 O O . MET B 1 31 ? -1.218 -9.047 -10.758 1 98.69 31 MET B O 1
ATOM 1436 N N . THR B 1 32 ? -1.078 -7.926 -12.672 1 98.88 32 THR B N 1
ATOM 1437 C CA . THR B 1 32 ? -0.175 -6.926 -12.109 1 98.88 32 THR B CA 1
ATOM 1438 C C . THR B 1 32 ? -0.939 -5.938 -11.234 1 98.88 32 THR B C 1
ATOM 1440 O O . THR B 1 32 ? -2.025 -5.484 -11.602 1 98.88 32 THR B O 1
ATOM 1443 N N . ALA B 1 33 ? -0.421 -5.707 -10.062 1 98.69 33 ALA B N 1
ATOM 1444 C CA . ALA B 1 33 ? -1.05 -4.781 -9.125 1 98.69 33 ALA B CA 1
ATOM 1445 C C . ALA B 1 33 ? -0.012 -4.133 -8.219 1 98.69 33 ALA B C 1
ATOM 1447 O O . ALA B 1 33 ? 1.025 -4.73 -7.922 1 98.69 33 ALA B O 1
ATOM 1448 N N . ASN B 1 34 ? -0.269 -2.936 -7.824 1 98.5 34 ASN B N 1
ATOM 1449 C CA . ASN B 1 34 ? 0.577 -2.344 -6.793 1 98.5 34 ASN B CA 1
ATOM 1450 C C . ASN B 1 34 ? -0.241 -1.901 -5.582 1 98.5 34 ASN B C 1
ATOM 1452 O O . ASN B 1 34 ? 0.301 -1.319 -4.641 1 98.5 34 ASN B O 1
ATOM 1456 N N . ALA B 1 35 ? -1.538 -2.104 -5.668 1 98.75 35 ALA B N 1
ATOM 1457 C CA . ALA B 1 35 ? -2.371 -1.938 -4.48 1 98.75 35 ALA B CA 1
ATOM 1458 C C . ALA B 1 35 ? -2.18 -3.1 -3.508 1 98.75 35 ALA B C 1
ATOM 1460 O O . ALA B 1 35 ? -2.934 -4.074 -3.539 1 98.75 35 ALA B O 1
ATOM 1461 N N . PHE B 1 36 ? -1.15 -2.99 -2.707 1 98.94 36 PHE B N 1
ATOM 1462 C CA . PHE B 1 36 ? -0.688 -4.035 -1.801 1 98.94 36 PHE B CA 1
ATOM 1463 C C . PHE B 1 36 ? -0.037 -3.428 -0.564 1 98.94 36 PHE B C 1
ATOM 1465 O O . PHE B 1 36 ? 0.653 -2.41 -0.655 1 98.94 36 PHE B O 1
ATOM 1472 N N . MET B 1 37 ? -0.306 -4.008 0.573 1 98.88 37 MET B N 1
ATOM 1473 C CA . MET B 1 37 ? 0.471 -3.68 1.765 1 98.88 37 MET B CA 1
ATOM 1474 C C . MET B 1 37 ? 0.374 -4.793 2.803 1 98.88 37 MET B C 1
ATOM 1476 O O . MET B 1 37 ? -0.529 -5.629 2.74 1 98.88 37 MET B O 1
ATOM 1480 N N . SER B 1 38 ? 1.372 -4.852 3.648 1 98.81 38 SER B N 1
ATOM 1481 C CA . SER B 1 38 ? 1.242 -5.676 4.848 1 98.81 38 SER B CA 1
ATOM 1482 C C . SER B 1 38 ? 0.205 -5.098 5.805 1 98.81 38 SER B C 1
ATOM 1484 O O . SER B 1 38 ? -0.037 -3.889 5.812 1 98.81 38 SER B O 1
ATOM 1486 N N . VAL B 1 39 ? -0.435 -5.957 6.605 1 98.75 39 VAL B N 1
ATOM 1487 C CA . VAL B 1 39 ? -1.51 -5.512 7.488 1 98.75 39 VAL B CA 1
ATOM 1488 C C . VAL B 1 39 ? -1.138 -5.793 8.938 1 98.75 39 VAL B C 1
ATOM 1490 O O . VAL B 1 39 ? -1.179 -4.891 9.781 1 98.75 39 VAL B O 1
ATOM 1493 N N . SER B 1 40 ? -0.746 -7.035 9.219 1 98.75 40 SER B N 1
ATOM 1494 C CA . SER B 1 40 ? -0.561 -7.492 10.594 1 98.75 40 SER B CA 1
ATOM 1495 C C . SER B 1 40 ? 0.634 -8.43 10.711 1 98.75 40 SER B C 1
ATOM 1497 O O . SER B 1 40 ? 0.973 -9.133 9.75 1 98.75 40 SER B O 1
ATOM 1499 N N . LEU B 1 41 ? 1.208 -8.469 11.898 1 98.38 41 LEU B N 1
ATOM 1500 C CA . LEU B 1 41 ? 2.268 -9.422 12.211 1 98.38 41 LEU B CA 1
ATOM 1501 C C . LEU B 1 41 ? 1.706 -10.641 12.93 1 98.38 41 LEU B C 1
ATOM 1503 O O . LEU B 1 41 ? 2.182 -11.766 12.719 1 98.38 41 LEU B O 1
ATOM 1507 N N . THR B 1 42 ? 0.665 -10.328 13.766 1 97.81 42 THR B N 1
ATOM 1508 C CA . THR B 1 42 ? 0.03 -11.414 14.508 1 97.81 42 THR B CA 1
ATOM 1509 C C . THR B 1 42 ? -1.485 -11.375 14.328 1 97.81 42 THR B C 1
ATOM 1511 O O . THR B 1 42 ? -2.174 -10.602 14.992 1 97.81 42 THR B O 1
ATOM 1514 N N . PRO B 1 43 ? -1.994 -12.359 13.539 1 98.38 43 PRO B N 1
ATOM 1515 C CA . PRO B 1 43 ? -1.264 -13.219 12.602 1 98.38 43 PRO B CA 1
ATOM 1516 C C . PRO B 1 43 ? -0.654 -12.438 11.438 1 98.38 43 PRO B C 1
ATOM 1518 O O . PRO B 1 43 ? -0.839 -11.219 11.344 1 98.38 43 PRO B O 1
ATOM 1521 N N . LYS B 1 44 ? 0.138 -13.086 10.617 1 98.88 44 LYS B N 1
ATOM 1522 C CA . LYS B 1 44 ? 0.742 -12.461 9.445 1 98.88 44 LYS B CA 1
ATOM 1523 C C . LYS B 1 44 ? -0.284 -12.281 8.328 1 98.88 44 LYS B C 1
ATOM 1525 O O . LYS B 1 44 ? -0.741 -13.258 7.734 1 98.88 44 LYS B O 1
ATOM 1530 N N . LEU B 1 45 ? -0.644 -11.016 8.078 1 98.94 45 LEU B N 1
ATOM 1531 C CA . LEU B 1 45 ? -1.687 -10.68 7.113 1 98.94 45 LEU B CA 1
ATOM 1532 C C . LEU B 1 45 ? -1.187 -9.656 6.102 1 98.94 45 LEU B C 1
ATOM 1534 O O . LEU B 1 45 ? -0.442 -8.742 6.457 1 98.94 45 LEU B O 1
ATOM 1538 N N . VAL B 1 46 ? -1.638 -9.828 4.883 1 98.94 46 VAL B N 1
ATOM 1539 C CA . VAL B 1 46 ? -1.479 -8.828 3.828 1 98.94 46 VAL B CA 1
ATOM 1540 C C . VAL B 1 46 ? -2.84 -8.5 3.219 1 98.94 46 VAL B C 1
ATOM 1542 O O . VAL B 1 46 ? -3.832 -9.18 3.5 1 98.94 46 VAL B O 1
ATOM 1545 N N . VAL B 1 47 ? -2.873 -7.418 2.418 1 99 47 VAL B N 1
ATOM 1546 C CA . VAL B 1 47 ? -4.109 -7.07 1.729 1 99 47 VAL B CA 1
ATOM 1547 C C . VAL B 1 47 ? -3.803 -6.656 0.291 1 99 47 VAL B C 1
ATOM 1549 O O . VAL B 1 47 ? -2.789 -6 0.031 1 99 47 VAL B O 1
ATOM 1552 N N . ILE B 1 48 ? -4.641 -7.082 -0.593 1 98.94 48 ILE B N 1
ATOM 1553 C CA . ILE B 1 48 ? -4.66 -6.621 -1.978 1 98.94 48 ILE B CA 1
ATOM 1554 C C . ILE B 1 48 ? -6.027 -6.02 -2.301 1 98.94 48 ILE B C 1
ATOM 1556 O O . ILE B 1 48 ? -7.016 -6.301 -1.62 1 98.94 48 ILE B O 1
ATOM 1560 N N . SER B 1 49 ? -6.027 -5.168 -3.275 1 98.94 49 SER B N 1
ATOM 1561 C CA . SER B 1 49 ? -7.25 -4.523 -3.74 1 98.94 49 SER B CA 1
ATOM 1562 C C . SER B 1 49 ? -7.512 -4.824 -5.211 1 98.94 49 SER B C 1
ATOM 1564 O O . SER B 1 49 ? -6.668 -4.539 -6.066 1 98.94 49 SER B O 1
ATOM 1566 N N . ILE B 1 50 ? -8.703 -5.391 -5.488 1 98.88 50 ILE B N 1
ATOM 1567 C CA . ILE B 1 50 ? -9.023 -5.84 -6.836 1 98.88 50 ILE B CA 1
ATOM 1568 C C . ILE B 1 50 ? -10.25 -5.09 -7.352 1 98.88 50 ILE B C 1
ATOM 1570 O O . ILE B 1 50 ? -11.289 -5.059 -6.691 1 98.88 50 ILE B O 1
ATOM 1574 N N . LYS B 1 51 ? -10.102 -4.504 -8.484 1 98.75 51 LYS B N 1
ATOM 1575 C CA . LYS B 1 51 ? -11.211 -3.773 -9.102 1 98.75 51 LYS B CA 1
ATOM 1576 C C . LYS B 1 51 ? -12.398 -4.691 -9.359 1 98.75 51 LYS B C 1
ATOM 1578 O O . LYS B 1 51 ? -12.227 -5.844 -9.766 1 98.75 51 LYS B O 1
ATOM 1583 N N . GLU B 1 52 ? -13.586 -4.184 -9.289 1 98.06 52 GLU B N 1
ATOM 1584 C CA . GLU B 1 52 ? -14.812 -4.965 -9.328 1 98.06 52 GLU B CA 1
ATOM 1585 C C . GLU B 1 52 ? -15.008 -5.629 -10.695 1 98.06 52 GLU B C 1
ATOM 1587 O O . GLU B 1 52 ? -15.648 -6.676 -10.797 1 98.06 52 GLU B O 1
ATOM 1592 N N . ASN B 1 53 ? -14.469 -5.098 -11.75 1 97.44 53 ASN B N 1
ATOM 1593 C CA . ASN B 1 53 ? -14.672 -5.66 -13.086 1 97.44 53 ASN B CA 1
ATOM 1594 C C . ASN B 1 53 ? -13.453 -6.453 -13.547 1 97.44 53 ASN B C 1
ATOM 1596 O O . ASN B 1 53 ? -13.414 -6.914 -14.688 1 97.44 53 ASN B O 1
ATOM 1600 N N . ALA B 1 54 ? -12.508 -6.602 -12.68 1 98.12 54 ALA B N 1
ATOM 1601 C CA . ALA B 1 54 ? -11.328 -7.395 -13.031 1 98.12 54 ALA B CA 1
ATOM 1602 C C . ALA B 1 54 ? -11.656 -8.883 -13.047 1 98.12 54 ALA B C 1
ATOM 1604 O O . ALA B 1 54 ? -12.359 -9.383 -12.156 1 98.12 54 ALA B O 1
ATOM 1605 N N . ARG B 1 55 ? -11.164 -9.617 -13.984 1 97.12 55 ARG B N 1
ATOM 1606 C CA . ARG B 1 55 ? -11.352 -11.062 -14.086 1 97.12 55 ARG B CA 1
ATOM 1607 C C . ARG B 1 55 ? -10.805 -11.773 -12.844 1 97.12 55 ARG B C 1
ATOM 1609 O O . ARG B 1 55 ? -11.344 -12.797 -12.43 1 97.12 55 ARG B O 1
ATOM 1616 N N . MET B 1 56 ? -9.82 -11.234 -12.273 1 98.5 56 MET B N 1
ATOM 1617 C CA . MET B 1 56 ? -9.133 -11.82 -11.133 1 98.5 56 MET B CA 1
ATOM 1618 C C . MET B 1 56 ? -10.062 -11.93 -9.93 1 98.5 56 MET B C 1
ATOM 1620 O O . MET B 1 56 ? -9.898 -12.812 -9.086 1 98.5 56 MET B O 1
ATOM 1624 N N . LEU B 1 57 ? -11.016 -11.031 -9.859 1 98.81 57 LEU B N 1
ATOM 1625 C CA . LEU B 1 57 ? -11.898 -10.992 -8.703 1 98.81 57 LEU B CA 1
ATOM 1626 C C . LEU B 1 57 ? -12.594 -12.336 -8.492 1 98.81 57 LEU B C 1
ATOM 1628 O O . LEU B 1 57 ? -12.461 -12.945 -7.434 1 98.81 57 LEU B O 1
ATOM 1632 N N . ALA B 1 58 ? -13.234 -12.836 -9.516 1 98.62 58 ALA B N 1
ATOM 1633 C CA . ALA B 1 58 ? -13.977 -14.094 -9.422 1 98.62 58 ALA B CA 1
ATOM 1634 C C . ALA B 1 58 ? -13.039 -15.266 -9.18 1 98.62 58 ALA B C 1
ATOM 1636 O O . ALA B 1 58 ? -13.391 -16.219 -8.484 1 98.62 58 ALA B O 1
ATOM 1637 N N . LYS B 1 59 ? -11.852 -15.211 -9.75 1 98.75 59 LYS B N 1
ATOM 1638 C CA . LYS B 1 59 ? -10.883 -16.297 -9.617 1 98.75 59 LYS B CA 1
ATOM 1639 C C . LYS B 1 59 ? -10.414 -16.438 -8.172 1 98.75 59 LYS B C 1
ATOM 1641 O O . LYS B 1 59 ? -10.32 -17.547 -7.648 1 98.75 59 LYS B O 1
ATOM 1646 N N . ILE B 1 60 ? -10.164 -15.336 -7.477 1 98.88 60 ILE B N 1
ATOM 1647 C CA . ILE B 1 60 ? -9.734 -15.375 -6.082 1 98.88 60 ILE B CA 1
ATOM 1648 C C . ILE B 1 60 ? -10.906 -15.789 -5.191 1 98.88 60 ILE B C 1
ATOM 1650 O O . ILE B 1 60 ? -10.727 -16.531 -4.23 1 9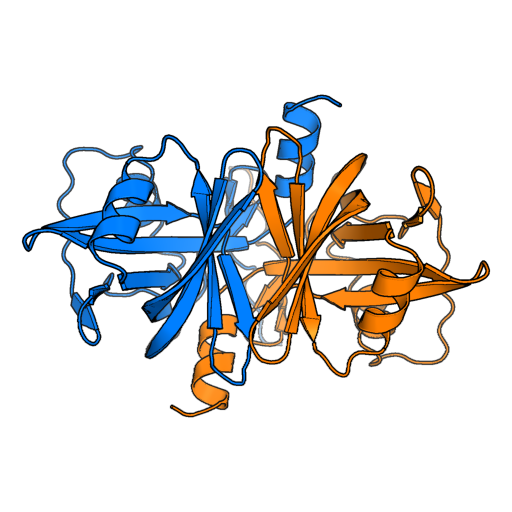8.88 60 ILE B O 1
ATOM 1654 N N . GLN B 1 61 ? -12.055 -15.281 -5.531 1 98.75 61 GLN B N 1
ATOM 1655 C CA . GLN B 1 61 ? -13.234 -15.648 -4.758 1 98.75 61 GLN B CA 1
ATOM 1656 C C . GLN B 1 61 ? -13.5 -17.141 -4.84 1 98.75 61 GLN B C 1
ATOM 1658 O O . GLN B 1 61 ? -13.969 -17.75 -3.873 1 98.75 61 GLN B O 1
ATOM 1663 N N . ASP B 1 62 ? -13.188 -17.734 -5.949 1 98.31 62 ASP B N 1
ATOM 1664 C CA . ASP B 1 62 ? -13.398 -19.172 -6.16 1 98.31 62 ASP B CA 1
ATOM 1665 C C . ASP B 1 62 ? -12.32 -20 -5.473 1 98.31 62 ASP B C 1
ATOM 1667 O O . ASP B 1 62 ? -12.617 -20.953 -4.754 1 98.31 62 ASP B O 1
ATOM 1671 N N . SER B 1 63 ? -11.086 -19.625 -5.652 1 98.5 63 SER B N 1
ATOM 1672 C CA . SER B 1 63 ? -9.961 -20.422 -5.176 1 98.5 63 SER B CA 1
ATOM 1673 C C . SER B 1 63 ? -9.711 -20.203 -3.689 1 98.5 63 SER B C 1
ATOM 1675 O O . SER B 1 63 ? -9.164 -21.078 -3.008 1 98.5 63 SER B O 1
ATOM 1677 N N . LYS B 1 64 ? -9.938 -19.016 -3.199 1 98.75 64 LYS B N 1
ATOM 1678 C CA . LYS B 1 64 ? -9.727 -18.562 -1.824 1 98.75 64 LYS B CA 1
ATOM 1679 C C . LYS B 1 64 ? -8.242 -18.547 -1.469 1 98.75 64 LYS B C 1
ATOM 1681 O O . LYS B 1 64 ? -7.883 -18.594 -0.291 1 98.75 64 LYS B O 1
ATOM 1686 N N . LYS B 1 65 ? -7.414 -18.562 -2.498 1 98.81 65 LYS B N 1
ATOM 1687 C CA . LYS B 1 65 ? -5.965 -18.484 -2.328 1 98.81 65 LYS B CA 1
ATOM 1688 C C . LYS B 1 65 ? -5.332 -17.578 -3.377 1 98.81 65 LYS B C 1
ATOM 1690 O O . LYS B 1 65 ? -5.871 -17.422 -4.477 1 98.81 65 LYS B O 1
ATOM 1695 N N . PHE B 1 66 ? -4.242 -17.031 -3.053 1 98.94 66 PHE B N 1
ATOM 1696 C CA . PHE B 1 66 ? -3.467 -16.25 -4.012 1 98.94 66 PHE B CA 1
ATOM 1697 C C . PHE B 1 66 ? -2.021 -16.109 -3.553 1 98.94 66 PHE B C 1
ATOM 1699 O O . PHE B 1 66 ? -1.703 -16.391 -2.395 1 98.94 66 PHE B O 1
ATOM 1706 N N . SER B 1 67 ? -1.17 -15.805 -4.445 1 99 67 SER B N 1
ATOM 1707 C CA . SER B 1 67 ? 0.183 -15.383 -4.102 1 99 67 SER B CA 1
ATOM 1708 C C . SER B 1 67 ? 0.427 -13.93 -4.504 1 99 67 SER B C 1
ATOM 1710 O O . SER B 1 67 ? -0.212 -13.422 -5.426 1 99 67 SER B O 1
ATOM 1712 N N . VA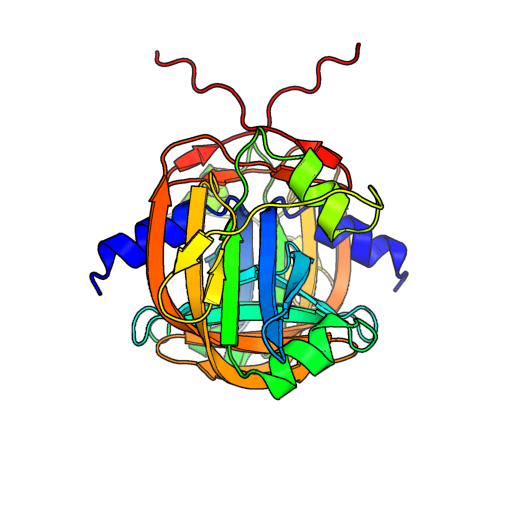L B 1 68 ? 1.246 -13.305 -3.787 1 99 68 VAL B N 1
ATOM 1713 C CA . VAL B 1 68 ? 1.805 -12 -4.141 1 99 68 VAL B CA 1
ATOM 1714 C C . VAL B 1 68 ? 3.277 -12.156 -4.516 1 99 68 VAL B C 1
ATOM 1716 O O . VAL B 1 68 ? 4.074 -12.672 -3.729 1 99 68 VAL B O 1
ATOM 1719 N N . ASN B 1 69 ? 3.643 -11.781 -5.672 1 99 69 ASN B N 1
ATOM 1720 C CA . ASN B 1 69 ? 5.016 -11.828 -6.164 1 99 69 ASN B CA 1
ATOM 1721 C C . ASN B 1 69 ? 5.582 -10.438 -6.395 1 99 69 ASN B C 1
ATOM 1723 O O . ASN B 1 69 ? 5.168 -9.734 -7.32 1 99 69 ASN B O 1
ATOM 1727 N N . ILE B 1 70 ? 6.48 -10.008 -5.504 1 99 70 ILE B N 1
ATOM 1728 C CA . ILE B 1 70 ? 7.109 -8.695 -5.609 1 99 70 ILE B CA 1
ATOM 1729 C C . ILE B 1 70 ? 8.219 -8.734 -6.656 1 99 70 ILE B C 1
ATOM 1731 O O . ILE B 1 70 ? 9.203 -9.461 -6.492 1 99 70 ILE B O 1
ATOM 1735 N N . LEU B 1 71 ? 8.125 -7.934 -7.676 1 98.94 71 LEU B N 1
ATOM 1736 C CA . LEU B 1 71 ? 8.945 -8.094 -8.867 1 98.94 71 LEU B CA 1
ATOM 1737 C C . LEU B 1 71 ? 10.289 -7.395 -8.703 1 98.94 71 LEU B C 1
ATOM 1739 O O . LEU B 1 71 ? 10.367 -6.324 -8.094 1 98.94 71 LEU B O 1
ATOM 1743 N N . ALA B 1 72 ? 11.266 -7.996 -9.305 1 98.88 72 ALA B N 1
ATOM 1744 C CA . ALA B 1 72 ? 12.609 -7.43 -9.359 1 98.88 72 ALA B CA 1
ATOM 1745 C C . ALA B 1 72 ? 12.742 -6.441 -10.516 1 98.88 72 ALA B C 1
ATOM 1747 O O . ALA B 1 72 ? 11.898 -6.418 -11.422 1 98.88 72 ALA B O 1
ATOM 1748 N N . GLU B 1 73 ? 13.781 -5.652 -10.453 1 98.25 73 GLU B N 1
ATOM 1749 C CA . GLU B 1 73 ? 13.977 -4.578 -11.414 1 98.25 73 GLU B CA 1
ATOM 1750 C C . GLU B 1 73 ? 14.055 -5.117 -12.836 1 98.25 73 GLU B C 1
ATOM 1752 O O . GLU B 1 73 ? 13.734 -4.414 -13.797 1 98.25 73 GLU B O 1
ATOM 1757 N N . ASN B 1 74 ? 14.438 -6.395 -13.047 1 98.06 74 ASN B N 1
ATOM 1758 C CA . ASN B 1 74 ? 14.609 -6.965 -14.375 1 98.06 74 ASN B CA 1
ATOM 1759 C C . ASN B 1 74 ? 13.336 -7.664 -14.852 1 98.06 74 ASN B C 1
ATOM 1761 O O . ASN B 1 74 ? 13.359 -8.391 -15.852 1 98.06 74 ASN B O 1
ATOM 1765 N N . GLN B 1 75 ? 12.242 -7.426 -14.219 1 98.44 75 GLN B N 1
ATOM 1766 C CA . GLN B 1 75 ? 11.031 -8.172 -14.547 1 98.44 75 GLN B CA 1
ATOM 1767 C C . GLN B 1 75 ? 9.93 -7.234 -15.039 1 98.44 75 GLN B C 1
ATOM 1769 O O . GLN B 1 75 ? 8.75 -7.465 -14.781 1 98.44 75 GLN B O 1
ATOM 1774 N N . GLU B 1 76 ? 10.289 -6.141 -15.594 1 98.5 76 GLU B N 1
ATOM 1775 C CA . GLU B 1 76 ? 9.305 -5.227 -16.172 1 98.5 76 GLU B CA 1
ATOM 1776 C C . GLU B 1 76 ? 8.422 -5.934 -17.188 1 98.5 76 GLU B C 1
ATOM 1778 O O . GLU B 1 76 ? 7.219 -5.68 -17.266 1 98.5 76 GLU B O 1
ATOM 1783 N N . ASP B 1 77 ? 9.008 -6.859 -18.031 1 98.19 77 ASP B N 1
ATOM 1784 C CA . ASP B 1 77 ? 8.242 -7.598 -19.031 1 98.19 77 ASP B CA 1
ATOM 1785 C C . ASP B 1 77 ? 7.156 -8.445 -18.375 1 98.19 77 ASP B C 1
ATOM 1787 O O . ASP B 1 77 ? 6.039 -8.539 -18.891 1 98.19 77 ASP B O 1
ATOM 1791 N N . ILE B 1 78 ? 7.465 -9.07 -17.25 1 98.69 78 ILE B N 1
ATOM 1792 C CA . ILE B 1 78 ? 6.488 -9.867 -16.516 1 98.69 78 ILE B CA 1
ATOM 1793 C C . ILE B 1 78 ? 5.328 -8.977 -16.078 1 98.69 78 ILE B C 1
ATOM 1795 O O . ILE B 1 78 ? 4.16 -9.359 -16.203 1 98.69 78 ILE B O 1
ATOM 1799 N N . SER B 1 79 ? 5.676 -7.766 -15.578 1 98.81 79 SER B N 1
ATOM 1800 C CA . SER B 1 79 ? 4.641 -6.816 -15.195 1 98.81 79 SER B CA 1
ATOM 1801 C C . SER B 1 79 ? 3.729 -6.484 -16.375 1 98.81 79 SER B C 1
ATOM 1803 O O . SER B 1 79 ? 2.504 -6.508 -16.234 1 98.81 79 SER B O 1
ATOM 1805 N N . LYS B 1 80 ? 4.328 -6.23 -17.484 1 98.56 80 LYS B N 1
ATOM 1806 C CA . LYS B 1 80 ? 3.574 -5.832 -18.672 1 98.56 80 LYS B CA 1
ATOM 1807 C C . LYS B 1 80 ? 2.688 -6.969 -19.172 1 98.56 80 LYS B C 1
ATOM 1809 O O . LYS B 1 80 ? 1.59 -6.73 -19.688 1 98.56 80 LYS B O 1
ATOM 1814 N N . ILE B 1 81 ? 3.107 -8.219 -19.094 1 98.5 81 ILE B N 1
ATOM 1815 C CA . ILE B 1 81 ? 2.332 -9.391 -19.5 1 98.5 81 ILE B CA 1
ATOM 1816 C C . ILE B 1 81 ? 1.055 -9.477 -18.672 1 98.5 81 ILE B C 1
ATOM 1818 O O . ILE B 1 81 ? -0.047 -9.539 -19.219 1 98.5 81 ILE B O 1
ATOM 1822 N N . PHE B 1 82 ? 1.181 -9.305 -17.391 1 98.44 82 PHE B N 1
ATOM 1823 C CA . PHE B 1 82 ? 0.034 -9.531 -16.516 1 98.44 82 PHE B CA 1
ATOM 1824 C C . PHE B 1 82 ? -0.795 -8.258 -16.375 1 98.44 82 PHE B C 1
ATOM 1826 O O . PHE B 1 82 ? -1.87 -8.281 -15.773 1 98.44 82 PHE B O 1
ATOM 1833 N N . ALA B 1 83 ? -0.246 -7.156 -16.922 1 97.81 83 ALA B N 1
ATOM 1834 C CA . ALA B 1 83 ? -1.049 -5.945 -17.062 1 97.81 83 ALA B CA 1
ATOM 1835 C C . ALA B 1 83 ? -1.824 -5.953 -18.375 1 97.81 83 ALA B C 1
ATOM 1837 O O . ALA B 1 83 ? -2.592 -5.031 -18.656 1 97.81 83 ALA B O 1
ATOM 1838 N N . GLY B 1 84 ? -1.608 -7.004 -19.172 1 96.81 84 GLY B N 1
ATOM 1839 C CA . GLY B 1 84 ? -2.299 -7.141 -20.453 1 96.81 84 GLY B CA 1
ATOM 1840 C C . GLY B 1 84 ? -1.675 -6.32 -21.562 1 96.81 84 GLY B C 1
ATOM 1841 O O . GLY B 1 84 ? -2.258 -6.172 -22.641 1 96.81 84 GLY B O 1
ATOM 1842 N N . GLN B 1 85 ? -0.532 -5.762 -21.281 1 96.25 85 GLN B N 1
ATOM 1843 C CA . GLN B 1 85 ? 0.137 -4.922 -22.266 1 96.25 85 GLN B CA 1
ATOM 1844 C C . GLN B 1 85 ? 0.911 -5.766 -23.281 1 96.25 85 GLN B C 1
ATOM 1846 O O . GLN B 1 85 ? 1.087 -5.363 -24.438 1 96.25 85 GLN B O 1
ATOM 1851 N N . ILE B 1 86 ? 1.498 -6.859 -22.844 1 94.38 86 ILE B N 1
ATOM 1852 C CA . ILE B 1 86 ? 2.115 -7.867 -23.703 1 94.38 86 ILE B CA 1
ATOM 1853 C C . ILE B 1 86 ? 1.225 -9.109 -23.766 1 94.38 86 ILE B C 1
ATOM 1855 O O . ILE B 1 86 ? 0.892 -9.695 -22.734 1 94.38 86 ILE B O 1
ATOM 1859 N N . LYS B 1 87 ? 0.938 -9.5 -24.984 1 92.06 87 LYS B N 1
ATOM 1860 C CA . LYS B 1 87 ? 0.008 -10.617 -25.156 1 92.06 87 LYS B CA 1
ATOM 1861 C C . LYS B 1 87 ? 0.721 -11.844 -25.703 1 92.06 87 LYS B C 1
ATOM 1863 O O . LYS B 1 87 ? 1.817 -11.742 -26.266 1 92.06 87 LYS B O 1
ATOM 1868 N N . ASP B 1 88 ? 0.121 -12.992 -25.469 1 87.75 88 ASP B N 1
ATOM 1869 C CA . ASP B 1 88 ? 0.511 -14.258 -26.078 1 87.75 88 ASP B CA 1
ATOM 1870 C C . ASP B 1 88 ? 1.923 -14.656 -25.656 1 87.75 88 ASP B C 1
ATOM 1872 O O . ASP B 1 88 ? 2.709 -15.133 -26.469 1 87.75 88 ASP B O 1
ATOM 1876 N N . GLN B 1 89 ? 2.264 -14.227 -24.391 1 88.06 89 GLN B N 1
ATOM 1877 C CA . GLN B 1 89 ? 3.547 -14.656 -23.859 1 88.06 89 GLN B CA 1
ATOM 1878 C C . GLN B 1 89 ? 3.355 -15.734 -22.781 1 88.06 89 GLN B C 1
ATOM 1880 O O . GLN B 1 89 ? 2.457 -15.641 -21.953 1 88.06 89 GLN B O 1
ATOM 1885 N N . GLN B 1 90 ? 4.195 -16.703 -23.016 1 89.88 90 GLN B N 1
ATOM 1886 C CA . GLN B 1 90 ? 4.16 -17.781 -22.016 1 89.88 90 GLN B CA 1
ATOM 1887 C C . GLN B 1 90 ? 5.008 -17.438 -20.797 1 89.88 90 GLN B C 1
ATOM 1889 O O . GLN B 1 90 ? 6.129 -16.938 -20.938 1 89.88 90 GLN B O 1
ATOM 1894 N N . VAL B 1 91 ? 4.41 -17.625 -19.656 1 95.19 91 VAL B N 1
ATOM 1895 C CA . VAL B 1 91 ? 5.125 -17.438 -18.406 1 95.19 91 VAL B CA 1
ATOM 1896 C C . VAL B 1 91 ? 5.199 -18.75 -17.641 1 95.19 91 VAL B C 1
ATOM 1898 O O . VAL B 1 91 ? 4.215 -19.484 -17.547 1 95.19 91 VAL B O 1
ATOM 1901 N N . SER B 1 92 ? 6.477 -19.047 -17.234 1 96.69 92 SER B N 1
ATOM 1902 C CA . SER B 1 92 ? 6.641 -20.219 -16.375 1 96.69 92 SER B CA 1
ATOM 1903 C C . SER B 1 92 ? 6.332 -19.859 -14.914 1 96.69 92 SER B C 1
ATOM 1905 O O . SER B 1 92 ? 6.594 -18.734 -14.477 1 96.69 92 SER B O 1
ATOM 1907 N N . PHE B 1 93 ? 5.777 -20.875 -14.18 1 98.5 93 PHE B N 1
ATOM 1908 C CA . PHE B 1 93 ? 5.441 -20.688 -12.773 1 98.5 93 PHE B CA 1
ATOM 1909 C C . PHE B 1 93 ? 6.152 -21.703 -11.906 1 98.5 93 PHE B C 1
ATOM 1911 O O . PHE B 1 93 ? 6.383 -22.844 -12.336 1 98.5 93 PHE B O 1
ATOM 1918 N N . GLU B 1 94 ? 6.52 -21.328 -10.797 1 98.44 94 GLU B N 1
ATOM 1919 C CA . GLU B 1 94 ? 6.848 -22.219 -9.68 1 98.44 94 GLU B CA 1
ATOM 1920 C C . GLU B 1 94 ? 5.664 -22.359 -8.727 1 98.44 94 GLU B C 1
ATOM 1922 O O . GLU B 1 94 ? 4.562 -21.891 -9.016 1 98.44 94 GLU B O 1
ATOM 1927 N N . ARG B 1 95 ? 5.918 -23.141 -7.707 1 98.5 95 ARG B N 1
ATOM 1928 C CA . ARG B 1 95 ? 4.875 -23.297 -6.699 1 98.5 95 ARG B CA 1
ATOM 1929 C C . ARG B 1 95 ? 5.414 -23 -5.301 1 98.5 95 ARG B C 1
ATOM 1931 O O . ARG B 1 95 ? 6.559 -23.344 -4.992 1 98.5 95 ARG B O 1
ATOM 1938 N N . LEU B 1 96 ? 4.695 -22.406 -4.555 1 98.62 96 LEU B N 1
ATOM 1939 C CA . LEU B 1 96 ? 4.93 -22.188 -3.135 1 98.62 96 LEU B CA 1
ATOM 1940 C C . LEU B 1 96 ? 3.697 -22.547 -2.314 1 98.62 96 LEU B C 1
ATOM 1942 O O . LEU B 1 96 ? 2.639 -21.938 -2.469 1 98.62 96 LEU B O 1
ATOM 1946 N N . ALA B 1 97 ? 3.869 -23.547 -1.476 1 95.69 97 ALA B N 1
ATOM 1947 C CA . ALA B 1 97 ? 2.707 -24.156 -0.841 1 95.69 97 ALA B CA 1
ATOM 1948 C C . ALA B 1 97 ? 1.69 -24.609 -1.885 1 95.69 97 ALA B C 1
ATOM 1950 O O . ALA B 1 97 ? 2.012 -25.406 -2.773 1 95.69 97 ALA B O 1
ATOM 1951 N N . ASP B 1 98 ? 0.456 -24.016 -1.97 1 94.94 98 ASP B N 1
ATOM 1952 C CA . ASP B 1 98 ? -0.589 -24.531 -2.85 1 94.94 98 ASP B CA 1
ATOM 1953 C C . ASP B 1 98 ? -0.956 -23.516 -3.922 1 94.94 98 ASP B C 1
ATOM 1955 O O . ASP B 1 98 ? -2.049 -23.562 -4.488 1 94.94 98 ASP B O 1
ATOM 1959 N N . VAL B 1 99 ? -0.031 -22.625 -4.199 1 98.62 99 VAL B N 1
ATOM 1960 C CA . VAL B 1 99 ? -0.358 -21.594 -5.184 1 98.62 99 VAL B CA 1
ATOM 1961 C C . VAL B 1 99 ? 0.818 -21.391 -6.137 1 98.62 99 VAL B C 1
ATOM 1963 O O . VAL B 1 99 ? 1.971 -21.641 -5.766 1 98.62 99 VAL B O 1
ATOM 1966 N N . PRO B 1 100 ? 0.574 -21 -7.391 1 98.88 100 PRO B N 1
ATOM 1967 C CA . PRO B 1 100 ? 1.663 -20.641 -8.305 1 98.88 100 PRO B CA 1
ATOM 1968 C C . PRO B 1 100 ? 2.377 -19.344 -7.895 1 98.88 100 PRO B C 1
ATOM 1970 O O . PRO B 1 100 ? 1.772 -18.484 -7.266 1 98.88 100 PRO B O 1
ATOM 1973 N N . VAL B 1 101 ? 3.676 -19.234 -8.258 1 98.94 101 VAL B N 1
ATOM 1974 C CA . VAL B 1 101 ? 4.469 -18.047 -7.984 1 98.94 101 VAL B CA 1
ATOM 1975 C C . VAL B 1 101 ? 5.375 -17.734 -9.172 1 98.94 101 VAL B C 1
ATOM 1977 O O . VAL B 1 101 ? 5.547 -18.578 -10.062 1 98.94 101 VAL B O 1
ATOM 1980 N N . ILE B 1 102 ? 5.898 -16.578 -9.242 1 98.88 102 ILE B N 1
ATOM 1981 C CA . ILE B 1 102 ? 6.758 -16.125 -10.328 1 98.88 102 ILE B CA 1
ATOM 1982 C C . ILE B 1 102 ? 8.219 -16.391 -9.977 1 98.88 102 ILE B C 1
ATOM 1984 O O . ILE B 1 102 ? 8.742 -15.836 -9 1 98.88 102 ILE B O 1
ATOM 1988 N N . PRO B 1 103 ? 8.938 -17.188 -10.773 1 98.69 103 PRO B N 1
ATOM 1989 C CA . PRO B 1 103 ? 10.375 -17.344 -10.531 1 98.69 103 PRO B CA 1
ATOM 1990 C C . PRO B 1 103 ? 11.141 -16.031 -10.617 1 98.69 103 PRO B C 1
ATOM 1992 O O . PRO B 1 103 ? 10.859 -15.203 -11.484 1 98.69 103 PRO B O 1
ATOM 1995 N N . GLY B 1 104 ? 12.031 -15.82 -9.648 1 98.38 104 GLY B N 1
ATOM 1996 C CA . GLY B 1 104 ? 12.914 -14.672 -9.734 1 98.38 104 GLY B CA 1
ATOM 1997 C C . GLY B 1 104 ? 12.359 -13.445 -9.039 1 98.38 104 GLY B C 1
ATOM 1998 O O . GLY B 1 104 ? 13.039 -12.422 -8.93 1 98.38 104 GLY B O 1
ATOM 1999 N N . ALA B 1 105 ? 11.109 -13.539 -8.562 1 98.88 105 ALA B N 1
ATOM 2000 C CA . ALA B 1 105 ? 10.562 -12.422 -7.801 1 98.88 105 ALA B CA 1
ATOM 2001 C C . ALA B 1 105 ? 11.375 -12.172 -6.535 1 98.88 105 ALA B C 1
ATOM 2003 O O . ALA B 1 105 ? 11.93 -13.102 -5.949 1 98.88 105 ALA B O 1
ATOM 2004 N N . LEU B 1 106 ? 11.477 -10.922 -6.109 1 98.88 106 LEU B N 1
ATOM 2005 C CA . LEU B 1 106 ? 12.227 -10.562 -4.91 1 98.88 106 LEU B CA 1
ATOM 2006 C C . LEU B 1 106 ? 11.656 -11.273 -3.684 1 98.88 106 LEU B C 1
ATOM 2008 O O . LEU B 1 106 ? 12.398 -11.609 -2.758 1 98.88 106 LEU B O 1
ATOM 2012 N N . ALA B 1 107 ? 10.359 -11.391 -3.672 1 98.94 107 ALA B N 1
ATOM 2013 C CA . ALA B 1 107 ? 9.648 -12.148 -2.648 1 98.94 107 ALA B CA 1
ATOM 2014 C C . ALA B 1 107 ? 8.422 -12.844 -3.236 1 98.94 107 ALA B C 1
ATOM 2016 O O . ALA B 1 107 ? 7.762 -12.312 -4.129 1 98.94 107 ALA B O 1
ATOM 2017 N N . GLN B 1 108 ? 8.188 -14 -2.812 1 98.94 108 GLN B N 1
ATOM 2018 C CA . GLN B 1 108 ? 6.977 -14.773 -3.072 1 98.94 108 GLN B CA 1
ATOM 2019 C C . GLN B 1 108 ? 6.203 -15.039 -1.784 1 98.94 108 GLN B C 1
ATOM 2021 O O . GLN B 1 108 ? 6.766 -15.555 -0.813 1 98.94 108 GLN B O 1
ATOM 2026 N N . VAL B 1 109 ? 4.934 -14.703 -1.782 1 98.94 109 VAL B N 1
ATOM 2027 C CA . VAL B 1 109 ? 4.125 -14.805 -0.574 1 98.94 109 VAL B CA 1
ATOM 2028 C C . VAL B 1 109 ? 2.859 -15.609 -0.872 1 98.94 109 VAL B C 1
ATOM 2030 O O . VAL B 1 109 ? 2.012 -15.18 -1.658 1 98.94 109 VAL B O 1
ATOM 2033 N N . SER B 1 110 ? 2.717 -16.734 -0.304 1 98.94 110 SER B N 1
ATOM 2034 C CA . SER B 1 110 ? 1.528 -17.562 -0.453 1 98.94 110 SER B CA 1
ATOM 2035 C C . SER B 1 110 ? 0.49 -17.25 0.617 1 98.94 110 SER B C 1
ATOM 2037 O O . SER B 1 110 ? 0.816 -17.172 1.804 1 98.94 110 SER B O 1
ATOM 2039 N N . CYS B 1 111 ? -0.718 -17.094 0.162 1 98.88 111 CYS B N 1
ATOM 2040 C CA . CYS B 1 111 ? -1.76 -16.641 1.074 1 98.88 111 CYS B CA 1
ATOM 2041 C C . CYS B 1 111 ? -3.039 -17.453 0.889 1 98.88 111 CYS B C 1
ATOM 2043 O O . CYS B 1 111 ? -3.318 -17.938 -0.208 1 98.88 111 CYS B O 1
ATOM 2045 N N . GLU B 1 112 ? -3.777 -17.5 1.964 1 98.88 112 GLU B N 1
ATOM 2046 C CA . GLU B 1 112 ? -5.188 -17.859 1.934 1 98.88 112 GLU B CA 1
ATOM 2047 C C . GLU B 1 112 ? -6.082 -16.688 2.311 1 98.88 112 GLU B C 1
ATOM 2049 O O . GLU B 1 112 ? -5.758 -15.922 3.225 1 98.88 112 GLU B O 1
ATOM 2054 N N . VAL B 1 113 ? -7.207 -16.562 1.644 1 98.88 113 VAL B N 1
ATOM 2055 C CA . VAL B 1 113 ? -8.109 -15.445 1.928 1 98.88 113 VAL B CA 1
ATOM 2056 C C . VAL B 1 113 ? -8.75 -15.633 3.303 1 98.88 113 VAL B C 1
ATOM 2058 O O . VAL B 1 113 ? -9.367 -16.672 3.572 1 98.88 113 VAL B O 1
ATOM 2061 N N . SER B 1 114 ? -8.609 -14.664 4.098 1 98.88 114 SER B N 1
ATOM 2062 C CA . SER B 1 114 ? -9.172 -14.75 5.441 1 98.88 114 SER B CA 1
ATOM 2063 C C . SER B 1 114 ? -10.367 -13.82 5.602 1 98.88 114 SER B C 1
ATOM 2065 O O . SER B 1 114 ? -11.188 -14.008 6.504 1 98.88 114 SER B O 1
ATOM 2067 N N . ALA B 1 115 ? -10.477 -12.75 4.816 1 98.81 115 ALA B N 1
ATOM 2068 C CA . ALA B 1 115 ? -11.594 -11.82 4.812 1 98.81 115 ALA B CA 1
ATOM 2069 C C . ALA B 1 115 ? -11.703 -11.094 3.473 1 98.81 115 ALA B C 1
ATOM 2071 O O . ALA B 1 115 ? -10.727 -11.031 2.715 1 98.81 115 ALA B O 1
ATOM 2072 N N . GLU B 1 116 ? -12.836 -10.656 3.193 1 98.81 116 GLU B N 1
ATOM 2073 C CA . GLU B 1 116 ? -13.125 -9.867 2.002 1 98.81 116 GLU B CA 1
ATOM 2074 C C . GLU B 1 116 ? -14.031 -8.688 2.332 1 98.81 116 GLU B C 1
ATOM 2076 O O . GLU B 1 116 ? -15.023 -8.836 3.047 1 98.81 116 GLU B O 1
ATOM 2081 N N . TYR B 1 117 ? -13.703 -7.465 1.859 1 98.88 117 TYR B N 1
ATOM 2082 C CA . TYR B 1 117 ? -14.508 -6.262 2.061 1 98.88 117 TYR B CA 1
ATOM 2083 C C . TYR B 1 117 ? -14.727 -5.527 0.745 1 98.88 117 TYR B C 1
ATOM 2085 O O . TYR B 1 117 ? -13.766 -5.199 0.042 1 98.88 117 TYR B O 1
ATOM 2093 N N . ILE B 1 118 ? -15.961 -5.262 0.451 1 98.81 118 ILE B N 1
ATOM 2094 C CA . ILE B 1 118 ? -16.25 -4.402 -0.694 1 98.81 118 ILE B CA 1
ATOM 2095 C C . ILE B 1 118 ? -16.109 -2.938 -0.289 1 98.81 118 ILE B C 1
ATOM 2097 O O . ILE B 1 118 ? -16.781 -2.48 0.639 1 98.81 118 ILE B O 1
ATOM 2101 N N . GLU B 1 119 ? -15.281 -2.205 -0.934 1 98.88 119 GLU B N 1
ATOM 2102 C CA . GLU B 1 119 ? -15.07 -0.774 -0.736 1 98.88 119 GLU B CA 1
ATOM 2103 C C . GLU B 1 119 ? -15.102 -0.024 -2.064 1 98.88 119 GLU B C 1
ATOM 2105 O O . GLU B 1 119 ? -14.109 -0.02 -2.801 1 98.88 119 GLU B O 1
ATOM 2110 N N . GLY B 1 120 ? -16.25 0.634 -2.32 1 98.69 120 GLY B N 1
ATOM 2111 C CA . GLY B 1 120 ? -16.422 1.308 -3.598 1 98.69 120 GLY B CA 1
ATOM 2112 C C . GLY B 1 120 ? -16.375 0.359 -4.781 1 98.69 120 GLY B C 1
ATOM 2113 O O . GLY B 1 120 ? -17.125 -0.623 -4.82 1 98.69 120 GLY B O 1
ATOM 2114 N N . ASP B 1 121 ? -15.484 0.673 -5.668 1 98.81 121 ASP B N 1
ATOM 2115 C CA . ASP B 1 121 ? -15.43 -0.109 -6.898 1 98.81 121 ASP B CA 1
ATOM 2116 C C . ASP B 1 121 ? -14.32 -1.158 -6.828 1 98.81 121 ASP B C 1
ATOM 2118 O O . ASP B 1 121 ? -13.859 -1.644 -7.863 1 98.81 121 ASP B O 1
ATOM 2122 N N . HIS B 1 122 ? -13.836 -1.52 -5.625 1 98.88 122 HIS B N 1
ATOM 2123 C CA . HIS B 1 122 ? -12.844 -2.57 -5.418 1 98.88 122 HIS B CA 1
ATOM 2124 C C . HIS B 1 122 ? -13.25 -3.488 -4.27 1 98.88 122 HIS B C 1
ATOM 2126 O O . HIS B 1 122 ? -14.086 -3.125 -3.441 1 98.88 122 HIS B O 1
ATOM 2132 N N . THR B 1 123 ? -12.711 -4.625 -4.262 1 98.94 123 THR B N 1
ATOM 2133 C CA . THR B 1 123 ? -12.773 -5.57 -3.148 1 98.94 123 THR B CA 1
ATOM 2134 C C . THR B 1 123 ? -11.391 -5.738 -2.516 1 98.94 123 THR B C 1
ATOM 2136 O O . THR B 1 123 ? -10.406 -5.996 -3.215 1 98.94 123 THR B O 1
ATOM 2139 N N . LEU B 1 124 ? -11.352 -5.547 -1.19 1 98.94 124 LEU B N 1
ATOM 2140 C CA . LEU B 1 124 ? -10.156 -5.859 -0.421 1 98.94 124 LEU B CA 1
ATOM 2141 C C . LEU B 1 124 ? -10.141 -7.328 -0.018 1 98.94 124 LEU B C 1
ATOM 2143 O O . LEU B 1 124 ? -11.109 -7.836 0.542 1 98.94 124 LEU B O 1
ATOM 2147 N N . PHE B 1 125 ? -9.039 -8.023 -0.357 1 98.94 125 PHE B N 1
ATOM 2148 C CA . PHE B 1 125 ? -8.805 -9.375 0.137 1 98.94 125 PHE B CA 1
ATOM 2149 C C . PHE B 1 125 ? -7.715 -9.383 1.197 1 98.94 125 PHE B C 1
ATOM 2151 O O . PHE B 1 125 ? -6.574 -9 0.925 1 98.94 125 PHE B O 1
ATOM 2158 N N . ILE B 1 126 ? -8.094 -9.789 2.379 1 99 126 ILE B N 1
ATOM 2159 C CA . ILE B 1 126 ? -7.098 -10.047 3.41 1 99 126 ILE B CA 1
ATOM 2160 C C . ILE B 1 126 ? -6.523 -11.453 3.232 1 99 126 ILE B C 1
ATOM 2162 O O . ILE B 1 126 ? -7.273 -12.43 3.125 1 99 126 ILE B O 1
ATOM 2166 N N . GLY B 1 127 ? -5.242 -11.508 3.125 1 98.94 127 GLY B N 1
ATOM 2167 C CA . GLY B 1 127 ? -4.57 -12.789 2.98 1 98.94 127 GLY B CA 1
ATOM 2168 C C . GLY B 1 127 ? -3.785 -13.195 4.211 1 98.94 127 GLY B C 1
ATOM 2169 O O . GLY B 1 127 ? -2.914 -12.453 4.672 1 98.94 127 GLY B O 1
ATOM 2170 N N . LYS B 1 128 ? -4.098 -14.32 4.695 1 98.88 128 LYS B N 1
ATOM 2171 C CA . LYS B 1 128 ? -3.248 -14.938 5.707 1 98.88 128 LYS B CA 1
ATOM 2172 C C . LYS B 1 128 ? -2.043 -15.625 5.066 1 98.88 128 LYS B C 1
ATOM 2174 O O . LYS B 1 128 ? -2.199 -16.5 4.207 1 98.88 128 LYS B O 1
ATOM 2179 N N . VAL B 1 129 ? -0.87 -15.297 5.5 1 98.88 129 VAL B N 1
ATOM 2180 C CA . VAL B 1 129 ? 0.359 -15.75 4.859 1 98.88 129 VAL B CA 1
ATOM 2181 C C . VAL B 1 129 ? 0.71 -17.156 5.352 1 98.88 129 VAL B C 1
ATOM 2183 O O . VAL B 1 129 ? 0.795 -17.391 6.559 1 98.88 129 VAL B O 1
ATOM 2186 N N . ASN B 1 130 ? 1.013 -18 4.359 1 97.5 130 ASN B N 1
ATOM 2187 C CA . ASN B 1 130 ? 1.303 -19.391 4.668 1 97.5 130 ASN B CA 1
ATOM 2188 C C . ASN B 1 130 ? 2.777 -19.719 4.449 1 97.5 130 AS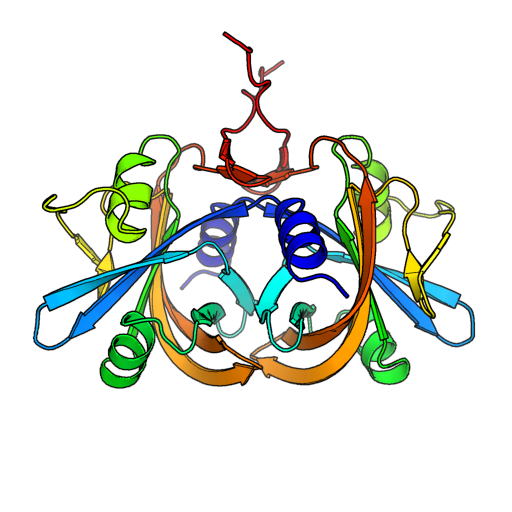N B C 1
ATOM 2190 O O . ASN B 1 130 ? 3.322 -20.609 5.098 1 97.5 130 ASN B O 1
ATOM 2194 N N . ASP B 1 131 ? 3.295 -19.031 3.518 1 98.69 131 ASP B N 1
ATOM 2195 C CA . ASP B 1 131 ? 4.68 -19.312 3.158 1 98.69 131 ASP B CA 1
ATOM 2196 C C . ASP B 1 131 ? 5.316 -18.125 2.441 1 98.69 131 ASP B C 1
ATOM 2198 O O . ASP B 1 131 ? 4.613 -17.297 1.852 1 98.69 131 ASP B O 1
ATOM 2202 N N . ILE B 1 132 ? 6.645 -18.094 2.564 1 98.81 132 ILE B N 1
ATOM 2203 C CA . ILE B 1 132 ? 7.383 -16.969 1.994 1 98.81 132 ILE B CA 1
ATOM 2204 C C . ILE B 1 132 ? 8.719 -17.453 1.449 1 98.81 132 ILE B C 1
ATOM 2206 O O . ILE B 1 132 ? 9.391 -18.281 2.072 1 98.81 132 ILE B O 1
ATOM 2210 N N . THR B 1 133 ? 9.102 -16.938 0.309 1 98.69 133 THR B N 1
ATOM 2211 C CA . THR B 1 133 ? 10.477 -17 -0.172 1 98.69 133 THR B CA 1
ATOM 2212 C C . THR B 1 133 ? 11 -15.602 -0.501 1 98.69 133 THR B C 1
ATOM 2214 O O . THR B 1 133 ? 10.242 -14.742 -0.966 1 98.69 133 THR B O 1
ATOM 2217 N N . ILE B 1 134 ? 12.297 -15.398 -0.228 1 98.75 134 ILE B N 1
ATOM 2218 C CA . ILE B 1 134 ? 12.922 -14.109 -0.517 1 98.75 134 ILE B CA 1
ATOM 2219 C C . ILE B 1 134 ? 14.141 -14.32 -1.408 1 98.75 134 ILE B C 1
ATOM 2221 O O . ILE B 1 134 ? 14.914 -15.266 -1.208 1 98.75 134 ILE B O 1
ATOM 2225 N N . THR B 1 135 ? 14.297 -13.484 -2.316 1 98.19 135 THR B N 1
ATOM 2226 C CA . THR B 1 135 ? 15.484 -13.406 -3.162 1 98.19 135 THR B CA 1
ATOM 2227 C C . THR B 1 135 ? 16.078 -12 -3.123 1 98.19 135 THR B C 1
ATOM 2229 O O . THR B 1 135 ? 15.359 -11.008 -3.154 1 98.19 135 THR B O 1
ATOM 2232 N N . ASP B 1 136 ? 17.375 -11.914 -3.053 1 97.25 136 ASP B N 1
ATOM 2233 C CA . ASP B 1 136 ? 18.031 -10.609 -3.027 1 97.25 136 ASP B CA 1
ATOM 2234 C C . ASP B 1 136 ? 17.922 -9.914 -4.387 1 97.25 136 ASP B C 1
ATOM 2236 O O . ASP B 1 136 ? 17.859 -10.578 -5.422 1 97.25 136 ASP B O 1
ATOM 2240 N N . GLY B 1 137 ? 17.906 -8.609 -4.363 1 97.69 137 GLY B N 1
ATOM 2241 C CA . GLY B 1 137 ? 17.859 -7.805 -5.57 1 97.69 137 GLY B CA 1
ATOM 2242 C C . GLY B 1 137 ? 17.203 -6.453 -5.359 1 97.69 137 GLY B C 1
ATOM 2243 O O . GLY B 1 137 ? 16.781 -6.125 -4.246 1 97.69 137 GLY B O 1
ATOM 2244 N N . ASP B 1 138 ? 17.156 -5.688 -6.453 1 97.88 138 ASP B N 1
ATOM 2245 C CA . ASP B 1 138 ? 16.5 -4.383 -6.43 1 97.88 138 ASP B CA 1
ATOM 2246 C C . ASP B 1 138 ? 15.07 -4.473 -6.965 1 97.88 138 ASP B C 1
ATOM 2248 O O . ASP B 1 138 ? 14.781 -5.301 -7.832 1 97.88 138 ASP B O 1
ATOM 2252 N N . PRO B 1 139 ? 14.258 -3.648 -6.5 1 98.69 139 PRO B N 1
ATOM 2253 C CA . PRO B 1 139 ? 12.844 -3.74 -6.883 1 98.69 139 PRO B CA 1
ATOM 2254 C C . PRO B 1 139 ? 12.539 -3.02 -8.188 1 98.69 139 PRO B C 1
ATOM 2256 O O . PRO B 1 139 ? 13.203 -2.039 -8.531 1 98.69 139 PRO B O 1
ATOM 2259 N N . LEU B 1 140 ? 11.578 -3.555 -8.922 1 98.75 140 LEU B N 1
ATOM 2260 C CA . LEU B 1 140 ? 10.867 -2.756 -9.914 1 98.75 140 LEU B CA 1
ATOM 2261 C C . LEU B 1 140 ? 9.961 -1.734 -9.242 1 98.75 140 LEU B C 1
ATOM 2263 O O . LEU B 1 140 ? 9.203 -2.078 -8.328 1 98.75 140 LEU B O 1
ATOM 2267 N N . LEU B 1 141 ? 10.102 -0.491 -9.664 1 98.75 141 LEU B N 1
ATOM 2268 C CA . LEU B 1 141 ? 9.305 0.568 -9.055 1 98.75 141 LEU B CA 1
ATOM 2269 C C . LEU B 1 141 ? 8.32 1.151 -10.055 1 98.75 141 LEU B C 1
ATOM 2271 O O . LEU B 1 141 ? 8.516 1.038 -11.266 1 98.75 141 LEU B O 1
ATOM 2275 N N . TYR B 1 142 ? 7.273 1.704 -9.516 1 98.62 142 TYR B N 1
ATOM 2276 C CA . TYR B 1 142 ? 6.281 2.455 -10.273 1 98.62 142 TYR B CA 1
ATOM 2277 C C . TYR B 1 142 ? 5.988 3.797 -9.609 1 98.62 142 TYR B C 1
ATOM 2279 O O . TYR B 1 142 ? 5.648 3.85 -8.43 1 98.62 142 TYR B O 1
ATOM 2287 N N . PHE B 1 143 ? 6.148 4.91 -10.344 1 98.62 143 PHE B N 1
ATOM 2288 C CA . PHE B 1 143 ? 5.977 6.262 -9.828 1 98.62 143 PHE B CA 1
ATOM 2289 C C . PHE B 1 143 ? 5.453 7.191 -10.922 1 98.62 143 PHE B C 1
ATOM 2291 O O . PHE B 1 143 ? 6.043 7.285 -12 1 98.62 143 PHE B O 1
ATOM 2298 N N . ALA B 1 144 ? 4.348 7.789 -10.617 1 97.75 144 ALA B N 1
ATOM 2299 C CA . ALA B 1 144 ? 3.762 8.773 -11.523 1 97.75 144 ALA B CA 1
ATOM 2300 C C . ALA B 1 144 ? 3.553 8.188 -12.914 1 97.75 144 ALA B C 1
ATOM 2302 O O . ALA B 1 144 ? 3.908 8.812 -13.914 1 97.75 144 ALA B O 1
ATOM 2303 N N . GLY B 1 145 ? 3.145 6.984 -12.961 1 96.94 145 GLY B N 1
ATOM 2304 C CA . GLY B 1 145 ? 2.717 6.352 -14.195 1 96.94 145 GLY B CA 1
ATOM 2305 C C . GLY B 1 145 ? 3.859 5.715 -14.969 1 96.94 145 GLY B C 1
ATOM 2306 O O . GLY B 1 145 ? 3.697 5.344 -16.141 1 96.94 145 GLY B O 1
ATOM 2307 N N . LYS B 1 146 ? 5.004 5.613 -14.32 1 97.19 146 LYS B N 1
ATOM 2308 C CA . LYS B 1 146 ? 6.16 5.078 -15.031 1 97.19 146 LYS B CA 1
ATOM 2309 C C . LYS B 1 146 ? 6.918 4.07 -14.172 1 97.19 146 LYS B C 1
ATOM 2311 O O . LYS B 1 146 ? 7.039 4.25 -12.961 1 97.19 146 LYS B O 1
ATOM 2316 N N . TYR B 1 147 ? 7.465 3.105 -14.898 1 98.12 147 TYR B N 1
ATOM 2317 C CA . TYR B 1 147 ? 8.414 2.223 -14.234 1 98.12 147 TYR B CA 1
ATOM 2318 C C . TYR B 1 147 ? 9.688 2.975 -13.859 1 98.12 147 TYR B C 1
ATOM 2320 O O . TYR B 1 147 ? 10.172 3.807 -14.633 1 98.12 147 TYR B O 1
ATOM 2328 N N . ARG B 1 148 ? 10.188 2.721 -12.703 1 97.56 148 ARG B N 1
ATOM 2329 C CA . ARG B 1 148 ? 11.406 3.344 -12.203 1 97.56 148 ARG B CA 1
ATOM 2330 C C . ARG B 1 148 ? 12.297 2.32 -11.508 1 97.56 148 ARG B C 1
ATOM 2332 O O . ARG B 1 148 ? 11.953 1.142 -11.422 1 97.56 148 ARG B O 1
ATOM 2339 N N . ASN B 1 149 ? 13.5 2.756 -11.156 1 96 149 ASN B N 1
ATOM 2340 C CA . ASN B 1 149 ? 14.453 1.959 -10.383 1 96 149 ASN B CA 1
ATOM 2341 C C . ASN B 1 149 ? 15.055 2.76 -9.234 1 96 149 ASN B C 1
ATOM 2343 O O . ASN B 1 149 ? 14.992 3.99 -9.227 1 96 149 ASN B O 1
ATOM 2347 N N . LEU B 1 150 ? 15.562 2.047 -8.25 1 94.81 150 LEU B N 1
ATOM 2348 C CA . LEU B 1 150 ? 16.266 2.707 -7.16 1 94.81 150 LEU B CA 1
ATOM 2349 C C . LEU B 1 150 ? 17.578 3.33 -7.652 1 94.81 150 LEU B C 1
ATOM 2351 O O . LEU B 1 150 ? 18.219 2.799 -8.562 1 94.81 150 LEU B O 1
ATOM 2355 N N . SER B 1 151 ? 17.828 4.418 -6.957 1 87.94 151 SER B N 1
ATOM 2356 C CA . SER B 1 151 ? 19.156 4.969 -7.188 1 87.94 151 SER B CA 1
ATOM 2357 C C . SER B 1 151 ? 20.234 4.043 -6.645 1 87.94 151 SER B C 1
ATOM 2359 O O . SER B 1 151 ? 20.016 3.318 -5.672 1 87.94 151 SER B O 1
ATOM 2361 N N . THR B 1 152 ? 21.297 3.98 -7.324 1 73.62 152 THR B N 1
ATOM 2362 C CA . THR B 1 152 ? 22.422 3.154 -6.883 1 73.62 152 THR B CA 1
ATOM 2363 C C . THR B 1 152 ? 23.016 3.701 -5.594 1 73.62 152 THR B C 1
ATOM 2365 O O . THR B 1 152 ? 23.25 4.902 -5.473 1 73.62 152 THR B O 1
ATOM 2368 N N . LEU B 1 153 ? 22.938 2.912 -4.516 1 63.34 153 LEU B N 1
ATOM 2369 C CA . LEU B 1 153 ? 23.609 3.316 -3.291 1 63.34 153 LEU B CA 1
ATOM 2370 C C . LEU B 1 153 ? 25.125 3.371 -3.5 1 63.34 153 LEU B C 1
ATOM 2372 O O . LEU B 1 153 ? 25.703 2.451 -4.074 1 63.34 153 LEU B O 1
ATOM 2376 N N . VAL B 1 154 ? 25.766 4.559 -3.771 1 51.31 154 VAL B N 1
ATOM 2377 C CA . VAL B 1 154 ? 27.219 4.641 -3.814 1 51.31 154 VAL B CA 1
ATOM 2378 C C . VAL B 1 154 ? 27.797 4.379 -2.424 1 51.31 154 VAL B C 1
ATOM 2380 O O . VAL B 1 154 ? 27.359 4.98 -1.44 1 51.31 154 VAL B O 1
ATOM 2383 N N . GLU B 1 155 ? 28 3.127 -2.135 1 44 155 GLU B N 1
ATOM 2384 C CA . GLU B 1 155 ? 28.812 2.924 -0.937 1 44 155 GLU B CA 1
ATOM 2385 C C . GLU B 1 155 ? 29.875 4.008 -0.8 1 44 155 GLU B C 1
ATOM 2387 O O . GLU B 1 155 ? 30.625 4.266 -1.742 1 44 155 GLU B O 1
ATOM 2392 N N . ALA B 1 156 ? 29.641 4.793 0.139 1 35.16 156 ALA B N 1
ATOM 2393 C CA . ALA B 1 156 ? 30.781 5.648 0.438 1 35.16 156 ALA B CA 1
ATOM 2394 C C . ALA B 1 156 ? 32 4.82 0.787 1 35.16 156 ALA B C 1
ATOM 2396 O O . ALA B 1 156 ? 31.906 3.803 1.476 1 35.16 156 ALA B O 1
#

Radius of gyration: 18.62 Å; Cα contacts (8 Å, |Δi|>4): 786; chains: 2; bounding box: 47×50×47 Å

Sequence (312 aa):
MDDRLFRDAMGKFATGVTVILTETEGEPHGMTANAFMSVSLTPKLVVISIKENARMLAKIQDSKKFSVNILAENQEDISKIFAGQIKDQQVSFERLADVPVIPGALAQVSCEVSAEYIEGDHTLFIGKVNDITITDGDPLLYFAGKYRNLSTLVEAMDDRLFRDAMGKFATGVTVILTETEGEPHGMTANAFMSVSLTPKLVVISIKENARMLAKIQDSKKFSVNILAENQEDISKIFAGQIKDQQVSFERLADVPVIPGALAQVSCEVSAEYIEGDHTLFIGKVNDITITDGDPLLYFAGKYRNLSTLVEA